Protein AF-A0A7K3D310-F1 (afdb_monomer_lite)

Sequence (243 aa):
AVRRFTAGDPQLPASALAAALTTHPDPVLDAFRTRLHAPDPAADAILCCLADVTTPALARRVATLVHDLLEARPEAAAPAVAYIDRRLEHGPDARPVLFPLVAGLLHSRHVQLRAALAPVLAAPGTDASRALRGELLDVLLSQERDAAVLESVLRAVVLGAAESGEDRTRALVHRTALLLVRTPEGASRCDRCLVELARGGRPDFAALLVGWLTEAPQDWAALIGPSALRVLENLAGGVSVPA

pLDDT: mean 91.92, std 7.12, range [57.44, 98.5]

Structure (mmCIF, N/CA/C/O backbone):
data_AF-A0A7K3D310-F1
#
_entry.id   AF-A0A7K3D310-F1
#
loop_
_atom_site.group_PDB
_atom_site.id
_atom_site.type_symbol
_atom_site.label_atom_id
_atom_site.label_alt_id
_atom_site.label_comp_id
_atom_site.label_asym_id
_atom_site.label_entity_id
_atom_site.label_seq_id
_atom_site.pdbx_PDB_ins_code
_atom_site.Cartn_x
_atom_site.Cartn_y
_atom_site.Cartn_z
_atom_site.occupancy
_atom_site.B_iso_or_equiv
_atom_site.auth_seq_id
_atom_site.auth_comp_id
_atom_site.auth_asym_id
_atom_site.auth_atom_id
_atom_site.pdbx_PDB_model_num
ATOM 1 N N . ALA A 1 1 ? 27.963 1.713 -23.973 1.00 85.19 1 ALA A N 1
ATOM 2 C CA . ALA A 1 1 ? 26.866 2.112 -23.069 1.00 85.19 1 ALA A CA 1
ATOM 3 C C . ALA A 1 1 ? 26.754 1.167 -21.872 1.00 85.19 1 ALA A C 1
ATOM 5 O O . ALA A 1 1 ? 27.155 1.584 -20.801 1.00 85.19 1 ALA A O 1
ATOM 6 N N . VAL A 1 2 ? 26.349 -0.103 -22.047 1.00 91.12 2 VAL A N 1
ATOM 7 C CA . VAL A 1 2 ? 26.150 -1.081 -20.945 1.00 91.12 2 VAL A CA 1
ATOM 8 C C . VAL A 1 2 ? 27.289 -1.095 -19.914 1.00 91.12 2 VAL A C 1
ATOM 10 O O . VAL A 1 2 ? 27.051 -0.790 -18.756 1.00 91.12 2 VAL A O 1
ATOM 13 N N . ARG A 1 3 ? 28.544 -1.316 -20.337 1.00 89.69 3 ARG A N 1
ATOM 14 C CA . ARG A 1 3 ? 29.706 -1.313 -19.422 1.00 89.69 3 ARG A CA 1
ATOM 15 C C . ARG A 1 3 ? 29.881 -0.006 -18.632 1.00 89.69 3 ARG A C 1
ATOM 17 O O . ARG A 1 3 ? 30.236 -0.056 -17.463 1.00 89.69 3 ARG A O 1
ATOM 24 N N . ARG A 1 4 ? 29.617 1.149 -19.258 1.00 89.75 4 ARG A N 1
ATOM 25 C CA . ARG A 1 4 ? 29.694 2.470 -18.602 1.00 89.75 4 ARG A CA 1
ATOM 26 C C . ARG A 1 4 ? 28.577 2.627 -17.570 1.00 89.75 4 ARG A C 1
ATOM 28 O O . ARG A 1 4 ? 28.844 3.044 -16.452 1.00 89.75 4 ARG A O 1
ATOM 35 N N . PHE A 1 5 ? 27.357 2.214 -17.919 1.00 91.19 5 PHE A N 1
ATOM 36 C CA . PHE A 1 5 ? 26.220 2.237 -16.999 1.00 91.19 5 PHE A CA 1
ATOM 37 C C . PHE A 1 5 ? 26.478 1.353 -15.781 1.00 91.19 5 PHE A C 1
ATOM 39 O O . PHE A 1 5 ? 26.311 1.813 -14.659 1.00 91.19 5 PHE A O 1
ATOM 46 N N . THR A 1 6 ? 26.942 0.117 -15.997 1.00 90.88 6 THR A N 1
ATOM 47 C CA . THR A 1 6 ? 27.279 -0.834 -14.930 1.00 90.88 6 THR A CA 1
ATOM 48 C C . THR A 1 6 ? 28.371 -0.309 -13.997 1.00 90.88 6 THR A C 1
ATOM 50 O O . THR A 1 6 ? 28.314 -0.570 -12.801 1.00 90.88 6 THR A O 1
ATOM 53 N N . ALA A 1 7 ? 29.319 0.472 -14.519 1.00 88.56 7 ALA A N 1
ATOM 54 C CA . ALA A 1 7 ? 30.359 1.130 -13.731 1.00 88.56 7 ALA A CA 1
ATOM 55 C C . ALA A 1 7 ? 29.876 2.384 -12.970 1.00 88.56 7 ALA A C 1
ATOM 57 O O . ALA A 1 7 ? 30.679 3.021 -12.297 1.00 88.56 7 ALA A O 1
ATOM 58 N N . GLY A 1 8 ? 28.594 2.752 -13.077 1.00 86.31 8 GLY A N 1
ATOM 59 C CA . GLY A 1 8 ? 28.032 3.912 -12.385 1.00 86.31 8 GLY A CA 1
ATOM 60 C C . GLY A 1 8 ? 28.343 5.255 -13.048 1.00 86.31 8 GLY A C 1
ATOM 61 O O . GLY A 1 8 ? 28.352 6.270 -12.362 1.00 86.31 8 GLY A O 1
ATOM 62 N N . ASP A 1 9 ? 28.601 5.283 -14.361 1.00 87.06 9 ASP A N 1
ATOM 63 C CA . ASP A 1 9 ? 28.875 6.528 -15.090 1.00 87.06 9 ASP A CA 1
ATOM 64 C C . ASP A 1 9 ? 27.698 7.525 -14.965 1.00 87.06 9 ASP A C 1
ATOM 66 O O . ASP A 1 9 ? 26.616 7.250 -15.498 1.00 87.06 9 ASP A O 1
ATOM 70 N N . PRO A 1 10 ? 27.887 8.691 -14.311 1.00 83.56 10 PRO A N 1
ATOM 71 C CA . PRO A 1 10 ? 26.812 9.653 -14.068 1.00 83.56 10 PRO A CA 1
ATOM 72 C C . PRO A 1 10 ? 26.304 10.319 -15.353 1.00 83.56 10 PRO A C 1
ATOM 74 O O . PRO A 1 10 ? 25.211 10.879 -15.363 1.00 83.56 10 PRO A O 1
ATOM 77 N N . GLN A 1 11 ? 27.064 10.253 -16.452 1.00 86.94 11 GLN A N 1
ATOM 78 C CA . GLN A 1 11 ? 26.649 10.797 -17.747 1.00 86.94 11 GLN A CA 1
ATOM 79 C C . GLN A 1 11 ? 25.670 9.882 -18.491 1.00 86.94 11 GLN A C 1
ATOM 81 O O . GLN A 1 11 ? 25.129 10.282 -19.523 1.00 86.94 11 GLN A O 1
ATOM 86 N N . LEU A 1 12 ? 25.453 8.652 -18.012 1.00 88.44 12 LEU A N 1
ATOM 87 C CA . LEU A 1 12 ? 24.570 7.684 -18.650 1.00 88.44 12 LEU A CA 1
ATOM 88 C C . LEU A 1 12 ? 23.346 7.406 -17.762 1.00 88.44 12 LEU A C 1
ATOM 90 O O . LEU A 1 12 ? 23.378 6.481 -16.948 1.00 88.44 12 LEU A O 1
ATOM 94 N N . PRO A 1 13 ? 22.254 8.183 -17.907 1.00 89.38 13 PRO A N 1
ATOM 95 C CA . PRO A 1 13 ? 21.063 8.009 -17.084 1.00 89.38 13 PRO A CA 1
ATOM 96 C C . PRO A 1 13 ? 20.356 6.680 -17.380 1.00 89.38 13 PRO A C 1
ATOM 98 O O . PRO A 1 13 ? 20.422 6.150 -18.493 1.00 89.38 13 PRO A O 1
ATOM 101 N N . ALA A 1 14 ? 19.610 6.172 -16.394 1.00 91.50 14 ALA A N 1
ATOM 102 C CA . ALA A 1 14 ? 18.832 4.936 -16.513 1.00 91.50 14 ALA A CA 1
ATOM 103 C C . ALA A 1 14 ? 17.869 4.953 -17.715 1.00 91.50 14 ALA A C 1
ATOM 105 O O . ALA A 1 14 ? 17.755 3.952 -18.419 1.00 91.50 14 ALA A O 1
ATOM 106 N N . SER A 1 15 ? 17.256 6.103 -18.010 1.00 90.44 15 SER A N 1
ATOM 107 C CA . SER A 1 15 ? 16.332 6.284 -19.140 1.00 90.44 15 SER A CA 1
ATOM 108 C C . SER A 1 15 ? 16.979 6.040 -20.501 1.00 90.44 15 SER A C 1
ATOM 110 O O . SER A 1 15 ? 16.374 5.407 -21.366 1.00 90.44 15 SER A O 1
ATOM 112 N N . ALA A 1 16 ? 18.233 6.463 -20.680 1.00 90.88 16 ALA A N 1
ATOM 113 C CA . ALA A 1 16 ? 18.974 6.225 -21.914 1.00 90.88 16 ALA A CA 1
ATOM 114 C C . ALA A 1 16 ? 19.223 4.727 -22.143 1.00 90.88 16 ALA A C 1
ATOM 116 O O . ALA A 1 16 ? 19.177 4.260 -23.280 1.00 90.88 16 ALA A O 1
ATOM 117 N N . LEU A 1 17 ? 19.456 3.962 -21.070 1.00 92.00 17 LEU A N 1
ATOM 118 C CA . LEU A 1 17 ? 19.613 2.515 -21.177 1.00 92.00 17 LEU A CA 1
ATOM 119 C C . LEU A 1 17 ? 18.260 1.798 -21.324 1.00 92.00 17 LEU A C 1
ATOM 121 O O . LEU A 1 17 ? 18.159 0.854 -22.104 1.00 92.00 17 LEU A O 1
ATOM 125 N N . ALA A 1 18 ? 17.212 2.270 -20.646 1.00 91.88 18 ALA A N 1
ATOM 126 C CA . ALA A 1 18 ? 15.864 1.715 -20.750 1.00 91.88 18 ALA A CA 1
ATOM 127 C C . ALA A 1 18 ? 15.307 1.792 -22.182 1.00 91.88 18 ALA A C 1
ATOM 129 O O . ALA A 1 18 ? 14.663 0.848 -22.634 1.00 91.88 18 ALA A O 1
ATOM 130 N N . ALA A 1 19 ? 15.631 2.847 -22.938 1.00 90.94 19 ALA A N 1
ATOM 131 C CA . ALA A 1 19 ? 15.265 2.960 -24.353 1.00 90.94 19 ALA A CA 1
ATOM 132 C C . ALA A 1 19 ? 15.804 1.799 -25.218 1.00 90.94 19 ALA A C 1
ATOM 134 O O . ALA A 1 19 ? 15.203 1.448 -26.232 1.00 90.94 19 ALA A O 1
ATOM 135 N N . ALA A 1 20 ? 16.908 1.163 -24.808 1.00 93.56 20 ALA A N 1
ATOM 136 C CA . ALA A 1 20 ? 17.484 0.017 -25.503 1.00 93.56 20 ALA A CA 1
ATOM 137 C C . ALA A 1 20 ? 16.835 -1.331 -25.126 1.00 93.56 20 ALA A C 1
ATOM 139 O O . ALA A 1 20 ? 17.145 -2.336 -25.765 1.00 93.56 20 ALA A O 1
ATOM 140 N N . LEU A 1 21 ? 15.916 -1.388 -24.149 1.00 93.38 21 LEU A N 1
ATOM 141 C CA . LEU A 1 21 ? 15.264 -2.639 -23.721 1.00 93.38 21 LEU A CA 1
ATOM 142 C C . LEU A 1 21 ? 14.493 -3.338 -24.846 1.00 93.38 21 LEU A C 1
ATOM 144 O O . LEU A 1 21 ? 14.391 -4.560 -24.852 1.00 93.38 21 LEU A O 1
ATOM 148 N N . THR A 1 22 ? 13.951 -2.584 -25.800 1.00 91.00 22 THR A N 1
ATOM 149 C CA . THR A 1 22 ? 13.189 -3.141 -26.928 1.00 91.00 22 THR A CA 1
ATOM 150 C C . THR A 1 22 ? 14.071 -3.839 -27.959 1.00 91.00 22 THR A C 1
ATOM 152 O O . THR A 1 22 ? 13.579 -4.680 -28.704 1.00 91.00 22 THR A O 1
ATOM 155 N N . THR A 1 23 ? 15.366 -3.514 -27.999 1.00 93.12 23 THR A N 1
ATOM 156 C CA . THR A 1 23 ? 16.322 -4.052 -28.980 1.00 93.12 23 THR A CA 1
ATOM 157 C C . THR A 1 23 ? 17.324 -5.016 -28.352 1.00 93.12 23 THR A C 1
ATOM 159 O O . THR A 1 23 ? 17.698 -6.001 -28.977 1.00 93.12 23 THR A O 1
ATOM 162 N N . HIS A 1 24 ? 17.737 -4.765 -27.107 1.00 93.88 24 HIS A N 1
ATOM 163 C CA . HIS A 1 24 ? 18.752 -5.537 -26.391 1.00 93.88 24 HIS A CA 1
ATOM 164 C C . HIS A 1 24 ? 18.295 -5.824 -24.951 1.00 93.88 24 HIS A C 1
ATOM 166 O O . HIS A 1 24 ? 18.907 -5.333 -23.999 1.00 93.88 24 HIS A O 1
ATOM 172 N N . PRO A 1 25 ? 17.212 -6.598 -24.755 1.00 93.69 25 PRO A N 1
ATOM 173 C CA . PRO A 1 25 ? 16.600 -6.755 -23.441 1.00 93.69 25 PRO A CA 1
ATOM 174 C C . PRO A 1 25 ? 17.522 -7.434 -22.422 1.00 93.69 25 PRO A C 1
ATOM 176 O O . PRO A 1 25 ? 17.620 -6.956 -21.294 1.00 93.69 25 PRO A O 1
ATOM 179 N N . ASP A 1 26 ? 18.226 -8.507 -22.798 1.00 94.81 26 ASP A N 1
ATOM 180 C CA . ASP A 1 26 ? 19.040 -9.278 -21.844 1.00 94.81 26 ASP A CA 1
ATOM 181 C C . ASP A 1 26 ? 20.249 -8.474 -21.335 1.00 94.81 26 ASP A C 1
ATOM 183 O O . ASP A 1 26 ? 20.351 -8.277 -20.122 1.00 94.81 26 ASP A O 1
ATOM 187 N N . PRO A 1 27 ? 21.103 -7.888 -22.205 1.00 94.88 27 PRO A N 1
ATOM 188 C CA . PRO A 1 27 ? 22.263 -7.127 -21.741 1.00 94.88 27 PRO A CA 1
ATOM 189 C C . PRO A 1 27 ? 21.888 -5.898 -20.910 1.00 94.88 27 PRO A C 1
ATOM 191 O O . PRO A 1 27 ? 22.633 -5.493 -20.019 1.00 94.88 27 PRO A O 1
ATOM 194 N N . VAL A 1 28 ? 20.744 -5.278 -21.210 1.00 96.38 28 VAL A N 1
ATOM 195 C CA . VAL A 1 28 ? 20.261 -4.105 -20.478 1.00 96.38 28 VAL A CA 1
ATOM 196 C C . VAL A 1 28 ? 19.724 -4.497 -19.102 1.00 96.38 28 VAL A C 1
ATOM 198 O O . VAL A 1 28 ? 20.071 -3.852 -18.111 1.00 96.38 28 VAL A O 1
ATOM 201 N N . LEU A 1 29 ? 18.923 -5.562 -19.007 1.00 95.75 29 LEU A N 1
ATOM 202 C CA . LEU A 1 29 ? 18.410 -6.043 -17.722 1.00 95.75 29 LEU A CA 1
ATOM 203 C C . LEU A 1 29 ? 19.533 -6.548 -16.811 1.00 95.75 29 LEU A C 1
ATOM 205 O O . LEU A 1 29 ? 19.498 -6.282 -15.611 1.00 95.75 29 LEU A O 1
ATOM 209 N N . ASP A 1 30 ? 20.563 -7.190 -17.362 1.00 95.31 30 ASP A N 1
ATOM 210 C CA . ASP A 1 30 ? 21.742 -7.600 -16.590 1.00 95.31 30 ASP A CA 1
ATOM 211 C C . ASP A 1 30 ? 22.517 -6.395 -16.039 1.00 95.31 30 ASP A C 1
ATOM 213 O O . ASP A 1 30 ? 22.991 -6.410 -14.897 1.00 95.31 30 ASP A O 1
ATOM 217 N N . ALA A 1 31 ? 22.593 -5.309 -16.812 1.00 94.94 31 ALA A N 1
ATOM 218 C CA . ALA A 1 31 ? 23.213 -4.065 -16.377 1.00 94.94 31 ALA A CA 1
ATOM 219 C C . ALA A 1 31 ? 22.430 -3.403 -15.234 1.00 94.94 31 ALA A C 1
ATOM 221 O O . ALA A 1 31 ? 23.033 -2.984 -14.243 1.00 94.94 31 ALA A O 1
ATOM 222 N N . PHE A 1 32 ? 21.097 -3.357 -15.341 1.00 95.25 32 PHE A N 1
ATOM 223 C CA . PHE A 1 32 ? 20.225 -2.885 -14.265 1.00 95.25 32 PHE A CA 1
ATOM 224 C C . PHE A 1 32 ? 20.347 -3.754 -13.015 1.00 95.25 32 PHE A C 1
ATOM 226 O O . PHE A 1 32 ? 20.536 -3.211 -11.929 1.00 95.25 32 PHE A O 1
ATOM 233 N N . ARG A 1 33 ? 20.332 -5.087 -13.158 1.00 94.56 33 ARG A N 1
ATOM 234 C CA . ARG A 1 33 ? 20.518 -6.014 -12.032 1.00 94.56 33 ARG A CA 1
ATOM 235 C C . ARG A 1 33 ? 21.832 -5.736 -11.312 1.00 94.56 33 ARG A C 1
ATOM 237 O O . ARG A 1 33 ? 21.830 -5.569 -10.097 1.00 94.56 33 ARG A O 1
ATOM 244 N N . THR A 1 34 ? 22.931 -5.627 -12.058 1.00 93.44 34 THR A N 1
ATOM 245 C CA . THR A 1 34 ? 24.258 -5.347 -11.487 1.00 93.44 34 THR A CA 1
ATOM 246 C C . THR A 1 34 ? 24.270 -4.018 -10.731 1.00 93.44 34 THR A C 1
ATOM 248 O O . THR A 1 34 ? 24.799 -3.938 -9.626 1.00 93.44 34 THR A O 1
ATOM 251 N N . ARG A 1 35 ? 23.637 -2.976 -11.286 1.00 91.62 35 ARG A N 1
ATOM 252 C CA . ARG A 1 35 ? 23.582 -1.650 -10.657 1.00 91.62 35 ARG A CA 1
ATOM 253 C C . ARG A 1 35 ? 22.727 -1.607 -9.399 1.00 91.62 35 ARG A C 1
ATOM 255 O O . ARG A 1 35 ? 23.120 -0.928 -8.462 1.00 91.62 35 ARG A O 1
ATOM 262 N N . LEU A 1 36 ? 21.612 -2.333 -9.368 1.00 92.38 36 LEU A N 1
ATOM 263 C CA . LEU A 1 36 ? 20.723 -2.406 -8.203 1.00 92.38 36 LEU A CA 1
ATOM 264 C C . LEU A 1 36 ? 21.333 -3.206 -7.039 1.00 92.38 36 LEU A C 1
ATOM 266 O O . LEU A 1 36 ? 21.037 -2.940 -5.876 1.00 92.38 36 LEU A O 1
ATOM 270 N N . HIS A 1 37 ? 22.220 -4.160 -7.335 1.00 89.69 37 HIS A N 1
ATOM 271 C CA . HIS A 1 37 ? 22.955 -4.905 -6.309 1.00 89.69 37 HIS A CA 1
ATOM 272 C C . HIS A 1 37 ? 24.181 -4.151 -5.778 1.00 89.69 37 HIS A C 1
ATOM 274 O O . HIS A 1 37 ? 24.695 -4.498 -4.717 1.00 89.69 37 HIS A O 1
ATOM 280 N N . ALA A 1 38 ? 24.640 -3.108 -6.474 1.00 86.25 38 ALA A N 1
ATOM 281 C CA . ALA A 1 38 ? 25.681 -2.236 -5.951 1.00 86.25 38 ALA A CA 1
ATOM 282 C C . ALA A 1 38 ? 25.142 -1.395 -4.769 1.00 86.25 38 ALA A C 1
ATOM 284 O O . ALA A 1 38 ? 23.963 -1.033 -4.752 1.00 86.25 38 ALA A O 1
ATOM 285 N N . PRO A 1 39 ? 25.982 -1.030 -3.784 1.00 74.25 39 PRO A N 1
ATOM 286 C CA . PRO A 1 39 ? 25.605 -0.166 -2.658 1.00 74.25 39 PRO A CA 1
ATOM 287 C C . PRO A 1 39 ? 25.468 1.321 -3.061 1.00 74.25 39 PRO A C 1
ATOM 289 O O . PRO A 1 39 ? 25.857 2.214 -2.316 1.00 74.25 39 PRO A O 1
ATOM 292 N N . ASP A 1 40 ? 24.963 1.597 -4.263 1.00 70.12 40 ASP A N 1
ATOM 293 C CA . ASP A 1 40 ? 24.887 2.930 -4.865 1.00 70.12 40 ASP A CA 1
ATOM 294 C C . ASP A 1 40 ? 23.515 3.593 -4.589 1.00 70.12 40 ASP A C 1
ATOM 296 O O . ASP A 1 40 ? 22.490 2.911 -4.696 1.00 70.12 40 ASP A O 1
ATOM 300 N N . PRO A 1 41 ? 23.458 4.909 -4.288 1.00 67.56 41 PRO A N 1
ATOM 301 C CA . PRO A 1 41 ? 22.210 5.673 -4.139 1.00 67.56 41 PRO A CA 1
ATOM 302 C C . PRO A 1 41 ? 21.295 5.722 -5.382 1.00 67.56 41 PRO A C 1
ATOM 304 O O . PRO A 1 41 ? 20.180 6.228 -5.296 1.00 67.56 41 PRO A O 1
ATOM 307 N N . ALA A 1 42 ? 21.712 5.223 -6.547 1.00 82.94 42 ALA A N 1
ATOM 308 C CA . ALA A 1 42 ? 20.937 5.311 -7.788 1.00 82.94 42 ALA A CA 1
ATOM 309 C C . ALA A 1 42 ? 19.734 4.346 -7.901 1.00 82.94 42 ALA A C 1
ATOM 311 O O . ALA A 1 42 ? 19.039 4.377 -8.922 1.00 82.94 42 ALA A O 1
ATOM 312 N N . ALA A 1 43 ? 19.482 3.482 -6.909 1.00 87.44 43 ALA A N 1
ATOM 313 C CA . ALA A 1 43 ? 18.409 2.482 -6.969 1.00 87.44 43 ALA A CA 1
ATOM 314 C C . ALA A 1 43 ? 17.030 3.112 -7.233 1.00 87.44 43 ALA A C 1
ATOM 316 O O . ALA A 1 43 ? 16.307 2.653 -8.119 1.00 87.44 43 ALA A O 1
ATOM 317 N N . ASP A 1 44 ? 16.716 4.211 -6.548 1.00 88.69 44 ASP A N 1
ATOM 318 C CA . ASP A 1 44 ? 15.467 4.962 -6.689 1.00 88.69 44 ASP A CA 1
ATOM 319 C C . ASP A 1 44 ? 15.262 5.440 -8.132 1.00 88.69 44 ASP A C 1
ATOM 321 O O . ASP A 1 44 ? 14.224 5.191 -8.741 1.00 88.69 44 ASP A O 1
ATOM 325 N N . ALA A 1 45 ? 16.280 6.074 -8.723 1.00 90.00 45 ALA A N 1
ATOM 326 C CA . ALA A 1 45 ? 16.215 6.583 -10.091 1.00 90.00 45 ALA A CA 1
ATOM 327 C C . ALA A 1 45 ? 16.065 5.453 -11.125 1.00 90.00 45 ALA A C 1
ATOM 329 O O . ALA A 1 45 ? 15.337 5.597 -12.110 1.00 90.00 45 ALA A O 1
ATOM 330 N N . ILE A 1 46 ? 16.733 4.319 -10.896 1.00 94.19 46 ILE A N 1
ATOM 331 C CA . ILE A 1 46 ? 16.627 3.136 -11.754 1.00 94.19 46 ILE A CA 1
ATOM 332 C C . ILE A 1 46 ? 15.216 2.551 -11.689 1.00 94.19 46 ILE A C 1
ATOM 334 O O . ILE A 1 46 ? 14.607 2.334 -12.735 1.00 94.19 46 ILE A O 1
ATOM 338 N N . LEU A 1 47 ? 14.687 2.307 -10.489 1.00 94.94 47 LEU A N 1
ATOM 339 C CA . LEU A 1 47 ? 13.365 1.709 -10.323 1.00 94.94 47 LEU A CA 1
ATOM 340 C C . LEU A 1 47 ? 12.255 2.652 -10.806 1.00 94.94 47 LEU A C 1
ATOM 342 O O . LEU A 1 47 ? 11.359 2.203 -11.516 1.00 94.94 47 LEU A O 1
ATOM 346 N N . CYS A 1 48 ? 12.364 3.961 -10.561 1.00 91.50 48 CYS A N 1
ATOM 347 C CA . CYS A 1 48 ? 11.465 4.956 -11.151 1.00 91.50 48 CYS A CA 1
ATOM 348 C C . CYS A 1 48 ? 11.463 4.900 -12.684 1.00 91.50 48 CYS A C 1
ATOM 350 O O . CYS A 1 48 ? 10.400 4.933 -13.295 1.00 91.50 48 CYS A O 1
ATOM 352 N N . CYS A 1 49 ? 12.632 4.771 -13.316 1.00 94.00 49 CYS A N 1
ATOM 353 C CA . CYS A 1 49 ? 12.726 4.636 -14.768 1.00 94.00 49 CYS A CA 1
ATOM 354 C C . CYS A 1 49 ? 12.125 3.317 -15.277 1.00 94.00 49 CYS A C 1
ATOM 356 O O . CYS A 1 49 ? 11.460 3.291 -16.311 1.00 94.00 49 CYS A O 1
ATOM 358 N N . LEU A 1 50 ? 12.373 2.209 -14.577 1.00 96.00 50 LEU A N 1
ATOM 359 C CA . LEU A 1 50 ? 11.852 0.896 -14.952 1.00 96.00 50 LEU A CA 1
ATOM 360 C C . LEU A 1 50 ? 10.331 0.801 -14.779 1.00 96.00 50 LEU A C 1
ATOM 362 O O . LEU A 1 50 ? 9.698 -0.014 -15.455 1.00 96.00 50 LEU A O 1
ATOM 366 N N . ALA A 1 51 ? 9.734 1.648 -13.935 1.00 95.88 51 ALA A N 1
ATOM 367 C CA . ALA A 1 51 ? 8.286 1.740 -13.807 1.00 95.88 51 ALA A CA 1
ATOM 368 C C . ALA A 1 51 ? 7.622 2.078 -15.152 1.00 95.88 51 ALA A C 1
ATOM 370 O O . ALA A 1 51 ? 6.624 1.461 -15.509 1.00 95.88 51 ALA A O 1
ATOM 371 N N . ASP A 1 52 ? 8.234 2.932 -15.971 1.00 93.81 52 ASP A N 1
ATOM 372 C CA . ASP A 1 52 ? 7.651 3.369 -17.245 1.00 93.81 52 ASP A CA 1
ATOM 373 C C . ASP A 1 52 ? 7.743 2.308 -18.369 1.00 93.81 52 ASP A C 1
ATOM 375 O O . ASP A 1 52 ? 7.242 2.509 -19.476 1.00 93.81 52 ASP A O 1
ATOM 379 N N . VAL A 1 53 ? 8.357 1.142 -18.116 1.00 94.12 53 VAL A N 1
ATOM 380 C CA . VAL A 1 53 ? 8.480 0.048 -19.098 1.00 94.12 53 VAL A CA 1
ATOM 381 C C . VAL A 1 53 ? 7.177 -0.751 -19.170 1.00 94.12 53 VAL A C 1
ATOM 383 O O . VAL A 1 53 ? 7.005 -1.769 -18.498 1.00 94.12 53 VAL A O 1
ATOM 386 N N . THR A 1 54 ? 6.221 -0.304 -19.980 1.00 91.81 54 THR A N 1
ATOM 387 C CA . THR A 1 54 ? 4.860 -0.875 -20.016 1.00 91.81 54 THR A CA 1
ATOM 388 C C . THR A 1 54 ? 4.684 -2.062 -20.966 1.00 91.81 54 THR A C 1
ATOM 390 O O . THR A 1 54 ? 3.727 -2.818 -20.805 1.00 91.81 54 THR A O 1
ATOM 393 N N . THR A 1 55 ? 5.620 -2.309 -21.892 1.00 93.50 55 THR A N 1
ATOM 394 C CA . THR A 1 55 ? 5.569 -3.468 -22.802 1.00 93.50 55 THR A CA 1
ATOM 395 C C . THR A 1 55 ? 5.419 -4.776 -22.007 1.00 93.50 55 THR A C 1
ATOM 397 O O . THR A 1 55 ? 6.340 -5.116 -21.260 1.00 93.50 55 THR A O 1
ATOM 400 N N . PRO A 1 56 ? 4.337 -5.567 -22.174 1.00 92.00 56 PRO A N 1
ATOM 401 C CA . PRO A 1 56 ? 3.979 -6.629 -21.225 1.00 92.00 56 PRO A CA 1
ATOM 402 C C . PRO A 1 56 ? 5.076 -7.667 -20.955 1.00 92.00 56 PRO A C 1
ATOM 404 O O . PRO A 1 56 ? 5.289 -8.069 -19.812 1.00 92.00 56 PRO A O 1
ATOM 407 N N . ALA A 1 57 ? 5.799 -8.101 -21.992 1.00 93.00 57 ALA A N 1
ATOM 408 C CA . ALA A 1 57 ? 6.894 -9.060 -21.841 1.00 93.00 57 ALA A CA 1
ATOM 409 C C . ALA A 1 57 ? 8.081 -8.478 -21.055 1.00 93.00 57 ALA A C 1
ATOM 411 O O . ALA A 1 57 ? 8.646 -9.165 -20.209 1.00 93.00 57 ALA A O 1
ATOM 412 N N . LEU A 1 58 ? 8.430 -7.211 -21.294 1.00 95.56 58 LEU A N 1
ATOM 413 C CA . LEU A 1 58 ? 9.509 -6.527 -20.580 1.00 95.56 58 LEU A CA 1
ATOM 414 C C . LEU A 1 58 ? 9.092 -6.183 -19.149 1.00 95.56 58 LEU A C 1
ATOM 416 O O . LEU A 1 58 ? 9.861 -6.423 -18.227 1.00 95.56 58 LEU A O 1
ATOM 420 N N . ALA A 1 59 ? 7.857 -5.722 -18.951 1.00 95.94 59 ALA A N 1
ATOM 421 C CA . ALA A 1 59 ? 7.295 -5.426 -17.639 1.00 95.94 59 ALA A CA 1
ATOM 422 C C . ALA A 1 59 ? 7.337 -6.647 -16.706 1.00 95.94 59 ALA A C 1
ATOM 424 O O . ALA A 1 59 ? 7.729 -6.519 -15.550 1.00 95.94 59 ALA A O 1
ATOM 425 N N . ARG A 1 60 ? 7.012 -7.848 -17.212 1.00 96.19 60 ARG A N 1
ATOM 426 C CA . ARG A 1 60 ? 7.156 -9.098 -16.441 1.00 96.19 60 ARG A CA 1
ATOM 427 C C . ARG A 1 60 ? 8.601 -9.363 -16.029 1.00 96.19 60 ARG A C 1
ATOM 429 O O . ARG A 1 60 ? 8.850 -9.706 -14.882 1.00 96.19 60 ARG A O 1
ATOM 436 N N . ARG A 1 61 ? 9.555 -9.166 -16.941 1.00 96.75 61 ARG A N 1
ATOM 437 C CA . ARG A 1 61 ? 10.985 -9.362 -16.653 1.00 96.75 61 ARG A CA 1
ATOM 438 C C . ARG A 1 61 ? 11.517 -8.348 -15.640 1.00 96.75 61 ARG A C 1
ATOM 440 O O . ARG A 1 61 ? 12.316 -8.711 -14.784 1.00 96.75 61 ARG A O 1
ATOM 447 N N . VAL A 1 62 ? 11.057 -7.100 -15.718 1.00 96.94 62 VAL A N 1
ATOM 448 C CA . VAL A 1 62 ? 11.351 -6.058 -14.725 1.00 96.94 62 VAL A CA 1
ATOM 449 C C . VAL A 1 62 ? 10.752 -6.428 -13.369 1.00 96.94 62 VAL A C 1
ATOM 451 O O . VAL A 1 62 ? 11.448 -6.339 -12.366 1.00 96.94 62 VAL A O 1
ATOM 454 N N . ALA A 1 63 ? 9.505 -6.905 -13.327 1.00 96.69 63 ALA A N 1
ATOM 455 C CA . ALA A 1 63 ? 8.875 -7.363 -12.091 1.00 96.69 63 ALA A CA 1
ATOM 456 C C . ALA A 1 63 ? 9.655 -8.513 -11.433 1.00 96.69 63 ALA A C 1
ATOM 458 O O . ALA A 1 63 ? 9.889 -8.464 -10.230 1.00 96.69 63 ALA A O 1
ATOM 459 N N . THR A 1 64 ? 10.134 -9.494 -12.208 1.00 96.25 64 THR A N 1
ATOM 460 C CA . THR A 1 64 ? 11.034 -10.543 -11.694 1.00 96.25 64 THR A CA 1
ATOM 461 C C . THR A 1 64 ? 12.320 -9.951 -11.119 1.00 96.25 64 THR A C 1
ATOM 463 O O . THR A 1 64 ? 12.711 -10.301 -10.016 1.00 96.25 64 THR A O 1
ATOM 466 N N . LEU A 1 65 ? 12.942 -8.992 -11.809 1.00 95.94 65 LEU A N 1
ATOM 467 C CA . LEU A 1 65 ? 14.148 -8.324 -11.315 1.00 95.94 65 LEU A CA 1
ATOM 468 C C . LEU A 1 65 ? 13.909 -7.551 -10.005 1.00 95.94 65 LEU A C 1
ATOM 470 O O . LEU A 1 65 ? 14.780 -7.559 -9.139 1.00 95.94 65 LEU A O 1
ATOM 474 N N . VAL A 1 66 ? 12.748 -6.910 -9.837 1.00 96.12 66 VAL A N 1
ATOM 475 C CA . VAL A 1 66 ? 12.369 -6.230 -8.584 1.00 96.12 66 VAL A CA 1
ATOM 476 C C . VAL A 1 66 ? 12.119 -7.237 -7.460 1.00 96.12 66 VAL A C 1
ATOM 478 O O . VAL A 1 66 ? 12.547 -7.004 -6.333 1.00 96.12 66 VAL A O 1
ATOM 481 N N . HIS A 1 67 ? 11.468 -8.361 -7.762 1.00 94.56 67 HIS A N 1
ATOM 482 C CA . HIS A 1 67 ? 11.286 -9.451 -6.806 1.00 94.56 67 HIS A CA 1
ATOM 483 C C . HIS A 1 67 ? 12.638 -9.998 -6.324 1.00 94.56 67 HIS A C 1
ATOM 485 O O . HIS A 1 67 ? 12.895 -10.027 -5.124 1.00 94.56 67 HIS A O 1
ATOM 491 N N . ASP A 1 68 ? 13.528 -10.355 -7.253 1.00 93.62 68 ASP A N 1
ATOM 492 C CA . ASP A 1 68 ? 14.860 -10.887 -6.942 1.00 93.62 68 ASP A CA 1
ATOM 493 C C . ASP A 1 68 ? 15.700 -9.887 -6.134 1.00 93.62 68 ASP A C 1
ATOM 495 O O . ASP A 1 68 ? 16.416 -10.275 -5.211 1.00 93.62 68 ASP A O 1
ATOM 499 N N . LEU A 1 69 ? 15.585 -8.589 -6.448 1.00 93.00 69 LEU A N 1
ATOM 500 C CA . LEU A 1 69 ? 16.228 -7.526 -5.679 1.00 93.00 69 LEU A CA 1
ATOM 501 C C . LEU A 1 69 ? 15.741 -7.510 -4.228 1.00 93.00 69 LEU A C 1
ATOM 503 O O . LEU A 1 69 ? 16.566 -7.405 -3.329 1.00 93.00 69 LEU A O 1
ATOM 507 N N . LEU A 1 70 ? 14.431 -7.595 -3.991 1.00 92.38 70 LEU A N 1
ATOM 508 C CA . LEU A 1 70 ? 13.864 -7.524 -2.642 1.00 92.38 70 LEU A CA 1
ATOM 509 C C . LEU A 1 70 ? 14.137 -8.777 -1.809 1.00 92.38 70 LEU A C 1
ATOM 511 O O . LEU A 1 70 ? 14.331 -8.662 -0.600 1.00 92.38 70 LEU A O 1
ATOM 515 N N . GLU A 1 71 ? 14.207 -9.945 -2.445 1.00 90.88 71 GLU A N 1
ATOM 516 C CA . GLU A 1 71 ? 14.649 -11.179 -1.790 1.00 90.88 71 GLU A CA 1
ATOM 517 C C . GLU A 1 71 ? 16.129 -11.103 -1.381 1.00 90.88 71 GLU A C 1
ATOM 519 O O . GLU A 1 71 ? 16.501 -11.546 -0.294 1.00 90.88 71 GLU A O 1
ATOM 524 N N . ALA A 1 72 ? 16.984 -10.503 -2.216 1.00 90.69 72 ALA A N 1
ATOM 525 C CA . ALA A 1 72 ? 18.406 -10.342 -1.913 1.00 90.69 72 ALA A CA 1
ATOM 526 C C . ALA A 1 72 ? 18.702 -9.177 -0.949 1.00 90.69 72 ALA A C 1
ATOM 528 O O . ALA A 1 72 ? 19.650 -9.248 -0.166 1.00 90.69 72 ALA A O 1
ATOM 529 N N . ARG A 1 73 ? 17.925 -8.091 -1.036 1.00 90.31 73 ARG A N 1
ATOM 530 C CA . ARG A 1 73 ? 18.148 -6.801 -0.365 1.00 90.31 73 ARG A CA 1
ATOM 531 C C . ARG A 1 73 ? 16.825 -6.206 0.131 1.00 90.31 73 ARG A C 1
ATOM 533 O O . ARG A 1 73 ? 16.304 -5.264 -0.476 1.00 90.31 73 ARG A O 1
ATOM 540 N N . PRO A 1 74 ? 16.265 -6.709 1.243 1.00 87.81 74 PRO A N 1
ATOM 541 C CA . PRO A 1 74 ? 15.009 -6.194 1.787 1.00 87.81 74 PRO A CA 1
ATOM 542 C C . PRO A 1 74 ? 15.092 -4.714 2.198 1.00 87.81 74 PRO A C 1
ATOM 544 O O . PRO A 1 74 ? 14.068 -4.038 2.264 1.00 87.81 74 PRO A O 1
ATOM 547 N N . GLU A 1 75 ? 16.290 -4.170 2.431 1.00 88.25 75 GLU A N 1
ATOM 548 C CA . GLU A 1 75 ? 16.503 -2.741 2.677 1.00 88.25 75 GLU A CA 1
ATOM 549 C C . GLU A 1 75 ? 16.172 -1.849 1.465 1.00 88.25 75 GLU A C 1
ATOM 551 O O . GLU A 1 75 ? 15.925 -0.657 1.635 1.00 88.25 75 GLU A O 1
ATOM 556 N N . ALA A 1 76 ? 16.084 -2.413 0.253 1.00 89.50 76 ALA A N 1
ATOM 557 C CA . ALA A 1 76 ? 15.627 -1.717 -0.953 1.00 89.50 76 ALA A CA 1
ATOM 558 C C . ALA A 1 76 ? 14.088 -1.595 -1.042 1.00 89.50 76 ALA A C 1
ATOM 560 O O . ALA A 1 76 ? 13.549 -1.260 -2.099 1.00 89.50 76 ALA A O 1
ATOM 561 N N . ALA A 1 77 ? 13.363 -1.851 0.055 1.00 90.88 77 ALA A N 1
ATOM 562 C CA . ALA A 1 77 ? 11.906 -1.760 0.108 1.00 90.88 77 ALA A CA 1
ATOM 563 C C . ALA A 1 77 ? 11.382 -0.384 -0.325 1.00 90.88 77 ALA A C 1
ATOM 565 O O . ALA A 1 77 ? 10.467 -0.323 -1.138 1.00 90.88 77 ALA A O 1
ATOM 566 N N . ALA A 1 78 ? 11.971 0.712 0.162 1.00 91.44 78 ALA A N 1
ATOM 567 C CA . ALA A 1 78 ? 11.500 2.065 -0.148 1.00 91.44 78 ALA A CA 1
ATOM 568 C C . ALA A 1 78 ? 11.455 2.367 -1.665 1.00 91.44 78 ALA A C 1
ATOM 570 O O . ALA A 1 78 ? 10.372 2.681 -2.170 1.00 91.44 78 ALA A O 1
ATOM 571 N N . PRO A 1 79 ? 12.548 2.209 -2.438 1.00 92.12 79 PRO A N 1
ATOM 572 C CA . PRO A 1 79 ? 12.486 2.442 -3.880 1.00 92.12 79 PRO A CA 1
ATOM 573 C C . PRO A 1 79 ? 11.630 1.429 -4.640 1.00 92.12 79 PRO A C 1
ATOM 575 O O . PRO A 1 79 ? 11.008 1.782 -5.643 1.00 92.12 79 PRO A O 1
ATOM 578 N N . ALA A 1 80 ? 11.549 0.178 -4.181 1.00 93.56 80 ALA A N 1
ATOM 579 C CA . ALA A 1 80 ? 10.687 -0.814 -4.819 1.00 93.56 80 ALA A CA 1
ATOM 580 C C . ALA A 1 80 ? 9.195 -0.513 -4.612 1.00 93.56 80 ALA A C 1
ATOM 582 O O . ALA A 1 80 ? 8.395 -0.682 -5.532 1.00 93.56 80 ALA A O 1
ATOM 583 N N . VAL A 1 81 ? 8.824 -0.020 -3.431 1.00 95.38 81 VAL A N 1
ATOM 584 C CA . VAL A 1 81 ? 7.468 0.442 -3.121 1.00 95.38 81 VAL A CA 1
ATOM 585 C C . VAL A 1 81 ? 7.102 1.645 -3.992 1.00 95.38 81 VAL A C 1
ATOM 587 O O . VAL A 1 81 ? 6.011 1.656 -4.553 1.00 95.38 81 VAL A O 1
ATOM 590 N N . ALA A 1 82 ? 8.022 2.594 -4.205 1.00 95.12 82 ALA A N 1
ATOM 591 C CA . ALA A 1 82 ? 7.811 3.705 -5.139 1.00 95.12 82 ALA A CA 1
ATOM 592 C C . ALA A 1 82 ? 7.624 3.230 -6.596 1.00 95.12 82 ALA A C 1
ATOM 594 O O . ALA A 1 82 ? 6.772 3.752 -7.318 1.00 95.12 82 ALA A O 1
ATOM 595 N N . TYR A 1 83 ? 8.363 2.199 -7.028 1.00 96.38 83 TYR A N 1
ATOM 596 C CA . TYR A 1 83 ? 8.125 1.541 -8.319 1.00 96.38 83 TYR A CA 1
ATOM 597 C C . TYR A 1 83 ? 6.723 0.929 -8.398 1.00 96.38 83 TYR A C 1
ATOM 599 O O . TYR A 1 83 ? 6.025 1.152 -9.384 1.00 96.38 83 TYR A O 1
ATOM 607 N N . ILE A 1 84 ? 6.286 0.192 -7.373 1.00 97.25 84 ILE A N 1
ATOM 608 C CA . ILE A 1 84 ? 4.949 -0.423 -7.340 1.00 97.25 84 ILE A CA 1
ATOM 609 C C . ILE A 1 84 ? 3.862 0.652 -7.382 1.00 97.25 84 ILE A C 1
ATOM 611 O O . ILE A 1 84 ? 2.934 0.534 -8.179 1.00 97.25 84 ILE A O 1
ATOM 615 N N . ASP A 1 85 ? 4.005 1.709 -6.583 1.00 96.62 85 ASP A N 1
ATOM 616 C CA . ASP A 1 85 ? 3.074 2.837 -6.533 1.00 96.62 85 ASP A CA 1
ATOM 617 C C . ASP A 1 85 ? 2.912 3.492 -7.910 1.00 96.62 85 ASP A C 1
ATOM 619 O O . ASP A 1 85 ? 1.804 3.587 -8.432 1.00 96.62 85 ASP A O 1
ATOM 623 N N . ARG A 1 86 ? 4.026 3.816 -8.576 1.00 95.75 86 ARG A N 1
ATOM 624 C CA . ARG A 1 86 ? 4.009 4.370 -9.936 1.00 95.75 86 ARG A CA 1
ATOM 625 C C . ARG A 1 86 ? 3.408 3.406 -10.955 1.00 95.75 86 ARG A C 1
ATOM 627 O O . ARG A 1 86 ? 2.668 3.822 -11.841 1.00 95.75 86 ARG A O 1
ATOM 634 N N . ARG A 1 87 ? 3.702 2.108 -10.840 1.00 95.94 87 ARG A N 1
ATOM 635 C CA . ARG A 1 87 ? 3.166 1.093 -11.752 1.00 95.94 87 ARG A CA 1
ATOM 636 C C . ARG A 1 87 ? 1.660 0.917 -11.621 1.00 95.94 87 ARG A C 1
ATOM 638 O O . ARG A 1 87 ? 1.020 0.617 -12.628 1.00 95.94 87 ARG A O 1
ATOM 645 N N . LEU A 1 88 ? 1.112 1.060 -10.416 1.00 96.38 88 LEU A N 1
ATOM 646 C CA . LEU A 1 88 ? -0.329 0.992 -10.174 1.00 96.38 88 LEU A CA 1
ATOM 647 C C . LEU A 1 88 ? -1.072 2.079 -10.967 1.00 96.38 88 LEU A C 1
ATOM 649 O O . LEU A 1 88 ? -2.167 1.827 -11.463 1.00 96.38 88 LEU A O 1
ATOM 653 N N . GLU A 1 89 ? -0.452 3.246 -11.162 1.00 95.44 89 GLU A N 1
ATOM 654 C CA . GLU A 1 89 ? -1.026 4.370 -11.916 1.00 95.44 89 GLU A CA 1
ATOM 655 C C . GLU A 1 89 ? -1.069 4.162 -13.439 1.00 95.44 89 GLU A C 1
ATOM 657 O O . GLU A 1 89 ? -1.740 4.914 -14.142 1.00 95.44 89 GLU A O 1
ATOM 662 N N . HIS A 1 90 ? -0.447 3.107 -13.977 1.00 92.94 90 HIS A N 1
ATOM 663 C CA . HIS A 1 90 ? -0.667 2.707 -15.376 1.00 92.94 90 HIS A CA 1
ATOM 664 C C . HIS A 1 90 ? -2.027 2.030 -15.607 1.00 92.94 90 HIS A C 1
ATOM 666 O O . HIS A 1 90 ? -2.356 1.676 -16.740 1.00 92.94 90 HIS A O 1
ATOM 672 N N . GLY A 1 91 ? -2.824 1.854 -14.552 1.00 92.00 91 GLY A N 1
ATOM 673 C CA . GLY A 1 91 ? -4.194 1.385 -14.647 1.00 92.00 91 GLY A CA 1
ATOM 674 C C . GLY A 1 91 ? -4.330 -0.132 -14.795 1.00 92.00 91 GLY A C 1
ATOM 675 O O . GLY A 1 91 ? -3.426 -0.889 -14.422 1.00 92.00 91 GLY A O 1
ATOM 676 N N . PRO A 1 92 ? -5.470 -0.613 -15.321 1.00 92.44 92 PRO A N 1
ATOM 677 C CA . PRO A 1 92 ? -5.823 -2.033 -15.289 1.00 92.44 92 PRO A CA 1
ATOM 678 C C . PRO A 1 92 ? -4.839 -2.928 -16.058 1.00 92.44 92 PRO A C 1
ATOM 680 O O . PRO A 1 92 ? -4.636 -4.082 -15.673 1.00 92.44 92 PRO A O 1
ATOM 683 N N . ASP A 1 93 ? -4.154 -2.397 -17.073 1.00 91.38 93 ASP A N 1
ATOM 684 C CA . ASP A 1 93 ? -3.162 -3.135 -17.866 1.00 91.38 93 ASP A CA 1
ATOM 685 C C . ASP A 1 93 ? -1.914 -3.528 -17.059 1.00 91.38 93 ASP A C 1
ATOM 687 O O . ASP A 1 93 ? -1.190 -4.457 -17.428 1.00 91.38 93 ASP A O 1
ATOM 691 N N . ALA A 1 94 ? -1.661 -2.870 -15.922 1.00 93.69 94 ALA A N 1
ATOM 692 C CA . ALA A 1 94 ? -0.579 -3.245 -15.019 1.00 93.69 94 ALA A CA 1
ATOM 693 C C . ALA A 1 94 ? -0.904 -4.503 -14.197 1.00 93.69 94 ALA A C 1
ATOM 695 O O . ALA A 1 94 ? 0.019 -5.186 -13.736 1.00 93.69 94 ALA A O 1
ATOM 696 N N . ARG A 1 95 ? -2.191 -4.848 -14.033 1.00 96.19 95 ARG A N 1
ATOM 697 C CA . ARG A 1 95 ? -2.658 -5.933 -13.153 1.00 96.19 95 ARG A CA 1
ATOM 698 C C . ARG A 1 95 ? -1.992 -7.288 -13.426 1.00 96.19 95 ARG A C 1
ATOM 700 O O . ARG A 1 95 ? -1.522 -7.883 -12.457 1.00 96.19 95 ARG A O 1
ATOM 707 N N . PRO A 1 96 ? -1.866 -7.785 -14.675 1.00 96.69 96 PRO A N 1
ATOM 708 C CA . PRO A 1 96 ? -1.250 -9.090 -14.943 1.00 96.69 96 PRO A CA 1
ATOM 709 C C . PRO A 1 96 ? 0.223 -9.193 -14.524 1.00 96.69 96 PRO A C 1
ATOM 711 O O . PRO A 1 96 ? 0.745 -10.296 -14.390 1.00 96.69 96 PRO A O 1
ATOM 714 N N . VAL A 1 97 ? 0.903 -8.055 -14.354 1.00 96.69 97 VAL A N 1
ATOM 715 C CA . VAL A 1 97 ? 2.308 -7.985 -13.934 1.00 96.69 97 VAL A CA 1
ATOM 716 C C . VAL A 1 97 ? 2.418 -7.701 -12.440 1.00 96.69 97 VAL A C 1
ATOM 718 O O . VAL A 1 97 ? 3.177 -8.370 -11.742 1.00 96.69 97 VAL A O 1
ATOM 721 N N . LEU A 1 98 ? 1.664 -6.719 -11.942 1.00 96.69 98 LEU A N 1
ATOM 722 C CA . LEU A 1 98 ? 1.764 -6.275 -10.555 1.00 96.69 98 LEU A CA 1
ATOM 723 C C . LEU A 1 98 ? 1.096 -7.214 -9.572 1.00 96.69 98 LEU A C 1
ATOM 725 O O . LEU A 1 98 ? 1.645 -7.410 -8.494 1.00 96.69 98 LEU A O 1
ATOM 729 N N . PHE A 1 99 ? -0.058 -7.791 -9.912 1.00 97.50 99 PHE A N 1
ATOM 730 C CA . PHE A 1 99 ? -0.771 -8.628 -8.955 1.00 97.50 99 PHE A CA 1
ATOM 731 C C . PHE A 1 99 ? 0.085 -9.825 -8.506 1.00 97.50 99 PHE A C 1
ATOM 733 O O . PHE A 1 99 ? 0.275 -9.969 -7.300 1.00 97.50 99 PHE A O 1
ATOM 740 N N . PRO A 1 100 ? 0.692 -10.630 -9.408 1.00 96.81 100 PRO A N 1
ATOM 741 C CA . PRO A 1 100 ? 1.554 -11.735 -8.988 1.00 96.81 100 PRO A CA 1
ATOM 742 C C . PRO A 1 100 ? 2.798 -11.270 -8.225 1.00 96.81 100 PRO A C 1
ATOM 744 O O . PRO A 1 100 ? 3.179 -11.910 -7.249 1.00 96.81 100 PRO A O 1
ATOM 747 N N . LEU A 1 101 ? 3.408 -10.151 -8.642 1.00 96.94 101 LEU A N 1
ATOM 748 C CA . LEU A 1 101 ? 4.571 -9.581 -7.962 1.00 96.94 101 LEU A CA 1
ATOM 749 C C . LEU A 1 101 ? 4.226 -9.213 -6.517 1.00 96.94 101 LEU A C 1
ATOM 751 O O . LEU A 1 101 ? 4.837 -9.733 -5.590 1.00 96.94 101 LEU A O 1
ATOM 755 N N . VAL A 1 102 ? 3.239 -8.336 -6.324 1.00 97.62 102 VAL A N 1
ATOM 756 C CA . VAL A 1 102 ? 2.883 -7.830 -4.996 1.00 97.62 102 VAL A CA 1
ATOM 757 C C . VAL A 1 102 ? 2.338 -8.959 -4.134 1.00 97.62 102 VAL A C 1
ATOM 759 O O . VAL A 1 102 ? 2.772 -9.088 -2.997 1.00 97.62 102 VAL A O 1
ATOM 762 N N . ALA A 1 103 ? 1.474 -9.827 -4.668 1.00 96.38 103 ALA A N 1
ATOM 763 C CA . ALA A 1 103 ? 1.008 -10.996 -3.931 1.00 96.38 103 ALA A CA 1
ATOM 764 C C . ALA A 1 103 ? 2.187 -11.858 -3.452 1.00 96.38 103 ALA A C 1
ATOM 766 O O . ALA A 1 103 ? 2.206 -12.231 -2.285 1.00 96.38 103 ALA A O 1
ATOM 767 N N . GLY A 1 104 ? 3.200 -12.118 -4.287 1.00 94.56 104 GLY A N 1
ATOM 768 C CA . GLY A 1 104 ? 4.420 -12.822 -3.873 1.00 94.56 104 GLY A CA 1
ATOM 769 C C . GLY A 1 104 ? 5.147 -12.129 -2.715 1.00 94.56 104 GLY A C 1
ATOM 770 O O . GLY A 1 104 ? 5.433 -12.763 -1.701 1.00 94.56 104 GLY A O 1
ATOM 771 N N . LEU A 1 105 ? 5.345 -10.809 -2.805 1.00 94.88 105 LEU A N 1
ATOM 772 C CA . LEU A 1 105 ? 5.975 -10.016 -1.739 1.00 94.88 105 LEU A CA 1
ATOM 773 C C . LEU A 1 105 ? 5.160 -10.018 -0.435 1.00 94.88 105 LEU A C 1
ATOM 775 O O . LEU A 1 105 ? 5.740 -10.007 0.652 1.00 94.88 105 LEU A O 1
ATOM 779 N N . LEU A 1 106 ? 3.827 -10.071 -0.519 1.00 95.38 106 LEU A N 1
ATOM 780 C CA . LEU A 1 106 ? 2.943 -10.168 0.647 1.00 95.38 106 LEU A CA 1
ATOM 781 C C . LEU A 1 106 ? 3.022 -11.528 1.351 1.00 95.38 106 LEU A C 1
ATOM 783 O O . LEU A 1 106 ? 2.791 -11.588 2.555 1.00 95.38 106 LEU A O 1
ATOM 787 N N . HIS A 1 107 ? 3.404 -12.588 0.636 1.00 91.56 107 HIS A N 1
ATOM 788 C CA . HIS A 1 107 ? 3.700 -13.896 1.230 1.00 91.56 107 HIS A CA 1
ATOM 789 C C . HIS A 1 107 ? 5.151 -14.007 1.734 1.00 91.56 107 HIS A C 1
ATOM 791 O O . HIS A 1 107 ? 5.513 -15.014 2.347 1.00 91.56 107 HIS A O 1
ATOM 797 N N . SER A 1 108 ? 5.998 -12.997 1.495 1.00 86.94 108 SER A N 1
ATOM 798 C CA . SER A 1 108 ? 7.379 -13.004 1.980 1.00 86.94 108 SER A CA 1
ATOM 799 C C . SER A 1 108 ? 7.439 -12.911 3.510 1.00 86.94 108 SER A C 1
ATOM 801 O O . SER A 1 108 ? 6.605 -12.292 4.178 1.00 86.94 108 SER A O 1
ATOM 803 N N . ARG A 1 109 ? 8.504 -13.469 4.094 1.00 86.69 109 ARG A N 1
ATOM 804 C CA . ARG A 1 109 ? 8.762 -13.400 5.544 1.00 86.69 109 ARG A CA 1
ATOM 805 C C . ARG A 1 109 ? 9.171 -12.004 6.041 1.00 86.69 109 ARG A C 1
ATOM 807 O O . ARG A 1 109 ? 9.329 -11.802 7.244 1.00 86.69 109 ARG A O 1
ATOM 814 N N . HIS A 1 110 ? 9.375 -11.038 5.145 1.00 92.00 110 HIS A N 1
ATOM 815 C CA . HIS A 1 110 ? 9.942 -9.732 5.474 1.00 92.00 110 HIS A CA 1
ATOM 816 C C . HIS A 1 110 ? 8.858 -8.758 5.951 1.00 92.00 110 HIS A C 1
ATOM 818 O O . HIS A 1 110 ? 8.225 -8.063 5.161 1.00 92.00 110 HIS A O 1
ATOM 824 N N . VAL A 1 111 ? 8.667 -8.675 7.273 1.00 93.75 111 VAL A N 1
ATOM 825 C CA . VAL A 1 111 ? 7.694 -7.762 7.911 1.00 93.75 111 VAL A CA 1
ATOM 826 C C . VAL A 1 111 ? 7.877 -6.315 7.442 1.00 93.75 111 VAL A C 1
ATOM 828 O O . VAL A 1 111 ? 6.901 -5.659 7.102 1.00 93.75 111 VAL A O 1
ATOM 831 N N . GLN A 1 112 ? 9.123 -5.833 7.365 1.00 92.69 112 GLN A N 1
ATOM 832 C CA . GLN A 1 112 ? 9.420 -4.449 6.975 1.00 92.69 112 GLN A CA 1
ATOM 833 C C . GLN A 1 112 ? 8.952 -4.124 5.553 1.00 92.69 112 GLN A C 1
ATOM 835 O O . GLN A 1 112 ? 8.432 -3.041 5.307 1.00 92.69 112 GLN A O 1
ATOM 840 N N . LEU A 1 113 ? 9.068 -5.081 4.629 1.00 94.44 113 LEU A N 1
ATOM 841 C CA . LEU A 1 113 ? 8.579 -4.915 3.265 1.00 94.44 113 LEU A CA 1
ATOM 842 C C . LEU A 1 113 ? 7.047 -4.853 3.228 1.00 94.44 113 LEU A C 1
ATOM 844 O O . LEU A 1 113 ? 6.483 -3.965 2.595 1.00 94.44 113 LEU A O 1
ATOM 848 N N . ARG A 1 114 ? 6.365 -5.754 3.944 1.00 96.38 114 ARG A N 1
ATOM 849 C CA . ARG A 1 114 ? 4.894 -5.750 4.035 1.00 96.38 114 ARG A CA 1
ATOM 850 C C . ARG A 1 114 ? 4.374 -4.465 4.687 1.00 96.38 114 ARG A C 1
ATOM 852 O O . ARG A 1 114 ? 3.430 -3.862 4.184 1.00 96.38 114 ARG A O 1
ATOM 859 N N . ALA A 1 115 ? 5.043 -3.989 5.737 1.00 96.44 115 ALA A N 1
ATOM 860 C CA . ALA A 1 115 ? 4.732 -2.722 6.395 1.00 96.44 115 ALA A CA 1
ATOM 861 C C . ALA A 1 115 ? 4.968 -1.508 5.482 1.00 96.44 115 ALA A C 1
ATOM 863 O O . ALA A 1 115 ? 4.208 -0.547 5.563 1.00 96.44 115 ALA A O 1
ATOM 864 N N . ALA A 1 116 ? 5.975 -1.556 4.603 1.00 96.06 116 ALA A N 1
ATOM 865 C CA . ALA A 1 116 ? 6.237 -0.515 3.608 1.00 96.06 116 ALA A CA 1
ATOM 866 C C . ALA A 1 116 ? 5.253 -0.549 2.423 1.00 96.06 116 ALA A C 1
ATOM 868 O O . ALA A 1 116 ? 4.960 0.493 1.846 1.00 96.06 116 ALA A O 1
ATOM 869 N N . LEU A 1 117 ? 4.709 -1.720 2.073 1.00 97.31 117 LEU A N 1
ATOM 870 C CA . LEU A 1 117 ? 3.658 -1.859 1.057 1.00 97.31 117 LEU A CA 1
ATOM 871 C C . LEU A 1 117 ? 2.294 -1.371 1.555 1.00 97.31 117 LEU A C 1
ATOM 873 O O . LEU A 1 117 ? 1.513 -0.845 0.764 1.00 97.31 117 LEU A O 1
ATOM 877 N N . ALA A 1 118 ? 2.007 -1.529 2.849 1.00 98.12 118 ALA A N 1
ATOM 878 C CA . ALA A 1 118 ? 0.714 -1.189 3.435 1.00 98.12 118 ALA A CA 1
ATOM 879 C C . ALA A 1 118 ? 0.213 0.228 3.074 1.00 98.12 118 ALA A C 1
ATOM 881 O O . ALA A 1 118 ? -0.927 0.320 2.619 1.00 98.12 118 ALA A O 1
ATOM 882 N N . PRO A 1 119 ? 1.017 1.310 3.154 1.00 97.75 119 PRO A N 1
ATOM 883 C CA . PRO A 1 119 ? 0.563 2.644 2.775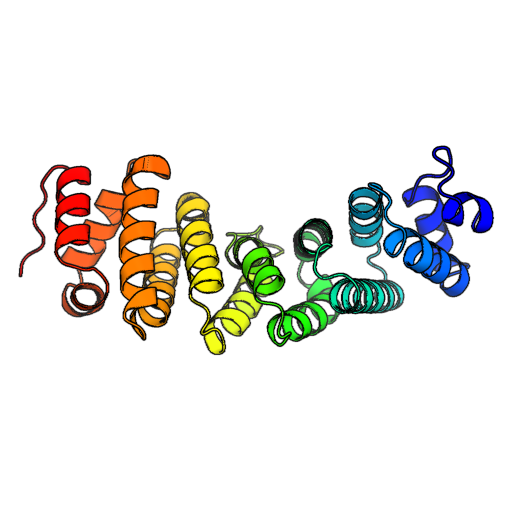 1.00 97.75 119 PRO A CA 1
ATOM 884 C C . PRO A 1 119 ? 0.209 2.784 1.299 1.00 97.75 119 PRO A C 1
ATOM 886 O O . PRO A 1 119 ? -0.763 3.453 0.972 1.00 97.75 119 PRO A O 1
ATOM 889 N N . VAL A 1 120 ? 0.944 2.117 0.407 1.00 97.44 120 VAL A N 1
ATOM 890 C CA . VAL A 1 120 ? 0.645 2.120 -1.032 1.00 97.44 120 VAL A CA 1
ATOM 891 C C . VAL A 1 120 ? -0.664 1.384 -1.307 1.00 97.44 120 VAL A C 1
ATOM 893 O O . VAL A 1 120 ? -1.505 1.871 -2.056 1.00 97.44 120 VAL A O 1
ATOM 896 N N . LEU A 1 121 ? -0.894 0.235 -0.679 1.00 97.88 121 LEU A N 1
ATOM 897 C CA . LEU A 1 121 ? -2.123 -0.535 -0.902 1.00 97.88 121 LEU A CA 1
ATOM 898 C C . LEU A 1 121 ? -3.356 0.109 -0.251 1.00 97.88 121 LEU A C 1
ATOM 900 O O . LEU A 1 121 ? -4.455 0.022 -0.792 1.00 97.88 121 LEU A O 1
ATOM 904 N N . ALA A 1 122 ? -3.171 0.768 0.892 1.00 97.75 122 ALA A N 1
ATOM 905 C CA . ALA A 1 122 ? -4.224 1.475 1.614 1.00 97.75 122 ALA A CA 1
ATOM 906 C C . ALA A 1 122 ? -4.530 2.869 1.050 1.00 97.75 122 ALA A C 1
ATOM 908 O O . ALA A 1 122 ? -5.574 3.4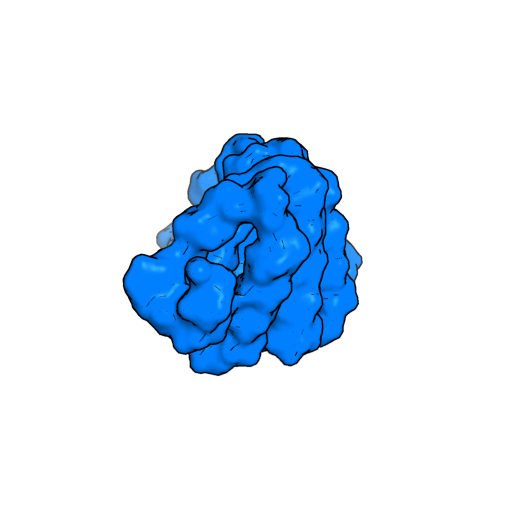33 1.383 1.00 97.75 122 ALA A O 1
ATOM 909 N N . ALA A 1 123 ? -3.647 3.424 0.214 1.00 95.06 123 ALA A N 1
ATOM 910 C CA . ALA A 1 123 ? -3.868 4.720 -0.404 1.00 95.06 123 ALA A CA 1
ATOM 911 C C . ALA A 1 123 ? -5.172 4.726 -1.233 1.00 95.06 123 ALA A C 1
ATOM 913 O O . ALA A 1 123 ? -5.496 3.724 -1.882 1.00 95.06 123 ALA A O 1
ATOM 914 N N . PRO A 1 124 ? -5.895 5.861 -1.275 1.00 91.06 124 PRO A N 1
ATOM 915 C CA . PRO A 1 124 ? -7.149 5.996 -2.025 1.00 91.06 124 PRO A CA 1
ATOM 916 C C . PRO A 1 124 ? -7.001 5.628 -3.510 1.00 91.06 124 PRO A C 1
ATOM 918 O O . PRO A 1 124 ? -7.895 5.008 -4.097 1.00 91.06 124 PRO A O 1
ATOM 921 N N . GLY A 1 125 ? -5.845 5.974 -4.088 1.00 90.56 125 GLY A N 1
ATOM 922 C CA . GLY A 1 125 ? -5.518 5.773 -5.496 1.00 90.56 125 GLY A CA 1
ATOM 923 C C . GLY A 1 125 ? -6.337 6.654 -6.443 1.00 90.56 125 GLY A C 1
ATOM 924 O O . GLY A 1 125 ? -7.377 7.219 -6.091 1.00 90.56 125 GLY A O 1
ATOM 925 N N . THR A 1 126 ? -5.881 6.737 -7.689 1.00 93.44 126 THR A N 1
ATOM 926 C CA . THR A 1 126 ? -6.676 7.304 -8.784 1.00 93.44 126 THR A CA 1
ATOM 927 C C . THR A 1 126 ? -7.728 6.300 -9.247 1.00 93.44 126 THR A C 1
ATOM 929 O O . THR A 1 126 ? -7.706 5.130 -8.863 1.00 93.44 126 THR A O 1
ATOM 932 N N . ASP A 1 127 ? -8.635 6.715 -10.128 1.00 93.56 127 ASP A N 1
ATOM 933 C CA . ASP A 1 127 ? -9.610 5.793 -10.721 1.00 93.56 127 ASP A CA 1
ATOM 934 C C . ASP A 1 127 ? -8.938 4.629 -11.476 1.00 93.56 127 ASP A C 1
ATOM 936 O O . ASP A 1 127 ? -9.491 3.532 -11.538 1.00 93.56 127 ASP A O 1
ATOM 940 N N . ALA A 1 128 ? -7.718 4.835 -11.986 1.00 93.75 128 ALA A N 1
ATOM 941 C CA . ALA A 1 128 ? -6.940 3.808 -12.670 1.00 93.75 128 ALA A CA 1
ATOM 942 C C . ALA A 1 128 ? -6.397 2.737 -11.702 1.00 93.75 128 ALA A C 1
ATOM 944 O O . ALA A 1 128 ? -6.385 1.552 -12.040 1.00 93.75 128 ALA A O 1
ATOM 945 N N . SER A 1 129 ? -5.969 3.131 -10.496 1.00 96.19 129 SER A N 1
ATOM 946 C CA . SER A 1 129 ? -5.295 2.241 -9.540 1.00 96.19 129 SER A CA 1
ATOM 947 C C . SER A 1 129 ? -6.181 1.728 -8.402 1.00 96.19 129 SER A C 1
ATOM 949 O O . SER A 1 129 ? -5.876 0.684 -7.815 1.00 96.19 129 SER A O 1
ATOM 951 N N . ARG A 1 130 ? -7.296 2.409 -8.096 1.00 95.00 130 ARG A N 1
ATOM 952 C CA . ARG A 1 130 ? -8.149 2.154 -6.917 1.00 95.00 130 ARG A CA 1
ATOM 953 C C . ARG A 1 130 ? -8.621 0.705 -6.798 1.00 95.00 130 ARG A C 1
ATOM 955 O O . ARG A 1 130 ? -8.628 0.165 -5.692 1.00 95.00 130 ARG A O 1
ATOM 962 N N . ALA A 1 131 ? -9.013 0.081 -7.910 1.00 95.88 131 ALA A N 1
ATOM 963 C CA . ALA A 1 131 ? -9.486 -1.305 -7.916 1.00 95.88 131 ALA A CA 1
ATOM 964 C C . ALA A 1 131 ? -8.370 -2.286 -7.519 1.00 95.88 131 ALA A C 1
ATOM 966 O O . ALA A 1 131 ? -8.527 -3.056 -6.574 1.00 95.88 131 ALA A O 1
ATOM 967 N N . LEU A 1 132 ? -7.206 -2.194 -8.171 1.00 97.38 132 LEU A N 1
ATOM 968 C CA . LEU A 1 132 ? -6.077 -3.087 -7.910 1.00 97.38 132 LEU A CA 1
ATOM 969 C C . LEU A 1 132 ? -5.462 -2.868 -6.519 1.00 97.38 132 LEU A C 1
ATOM 971 O O . LEU A 1 132 ? -5.085 -3.838 -5.864 1.00 97.38 132 LEU A O 1
ATOM 975 N N . ARG A 1 133 ? -5.401 -1.618 -6.038 1.00 97.75 133 ARG A N 1
ATOM 976 C CA . ARG A 1 133 ? -5.004 -1.315 -4.651 1.00 97.75 133 ARG A CA 1
ATOM 977 C C . ARG A 1 133 ? -5.930 -2.004 -3.649 1.00 97.75 133 ARG A C 1
ATOM 979 O O . ARG A 1 133 ? -5.439 -2.653 -2.732 1.00 97.75 133 ARG A O 1
ATOM 986 N N . GLY A 1 134 ? -7.247 -1.934 -3.872 1.00 96.75 134 GLY A N 1
ATOM 987 C CA . GLY A 1 134 ? -8.247 -2.627 -3.054 1.00 96.75 134 GLY A CA 1
ATOM 988 C C . GLY A 1 134 ? -8.058 -4.146 -3.034 1.00 96.75 134 GLY A C 1
ATOM 989 O O . GLY A 1 134 ? -7.949 -4.724 -1.958 1.00 96.75 134 GLY A O 1
ATOM 990 N N . GLU A 1 135 ? -7.924 -4.778 -4.206 1.00 97.56 135 GLU A N 1
ATOM 991 C CA . GLU A 1 135 ? -7.682 -6.227 -4.311 1.00 97.56 135 GLU A CA 1
ATOM 992 C C . GLU A 1 135 ? -6.421 -6.664 -3.544 1.00 97.56 135 GLU A C 1
ATOM 994 O O . GLU A 1 135 ? -6.426 -7.659 -2.821 1.00 97.56 135 GLU A O 1
ATOM 999 N N . LEU A 1 136 ? -5.323 -5.919 -3.683 1.00 98.25 136 LEU A N 1
ATOM 1000 C CA . LEU A 1 136 ? -4.059 -6.232 -3.014 1.00 98.25 136 LEU A CA 1
ATOM 1001 C C . LEU A 1 136 ? -4.107 -5.947 -1.507 1.00 98.25 136 LEU A C 1
ATOM 1003 O O . LEU A 1 136 ? -3.513 -6.693 -0.727 1.00 98.25 136 LEU A O 1
ATOM 1007 N N . LEU A 1 137 ? -4.829 -4.908 -1.082 1.00 98.50 137 LEU A N 1
ATOM 1008 C CA . LEU A 1 137 ? -5.088 -4.637 0.331 1.00 98.50 137 LEU A CA 1
ATOM 1009 C C . LEU A 1 137 ? -5.921 -5.759 0.964 1.00 98.50 137 LEU A C 1
ATOM 1011 O O . LEU A 1 137 ? -5.639 -6.171 2.088 1.00 98.50 137 LEU A O 1
ATOM 1015 N N . ASP A 1 138 ? -6.898 -6.305 0.240 1.00 98.25 138 ASP A N 1
ATOM 1016 C CA . ASP A 1 138 ? -7.661 -7.466 0.694 1.00 98.25 138 ASP A CA 1
ATOM 1017 C C . ASP A 1 138 ? -6.767 -8.694 0.877 1.00 98.25 138 ASP A C 1
ATOM 1019 O O . ASP A 1 138 ? -6.869 -9.376 1.902 1.00 98.25 138 ASP A O 1
ATOM 1023 N N . VAL A 1 139 ? -5.847 -8.939 -0.064 1.00 98.06 139 VAL A N 1
ATOM 1024 C CA . VAL A 1 139 ? -4.835 -10.001 0.052 1.00 98.06 139 VAL A CA 1
ATOM 1025 C C . VAL A 1 139 ? -3.957 -9.786 1.285 1.00 98.06 139 VAL A C 1
ATOM 1027 O O . VAL A 1 139 ? -3.759 -10.736 2.043 1.00 98.06 139 VAL A O 1
ATOM 1030 N N . LEU A 1 140 ? -3.473 -8.563 1.532 1.00 98.06 140 LEU A N 1
ATOM 1031 C CA . LEU A 1 140 ? -2.698 -8.221 2.732 1.00 98.06 140 LEU A CA 1
ATOM 1032 C C . LEU A 1 140 ? -3.498 -8.541 4.007 1.00 98.06 140 LEU A C 1
ATOM 1034 O O . LEU A 1 140 ? -3.071 -9.351 4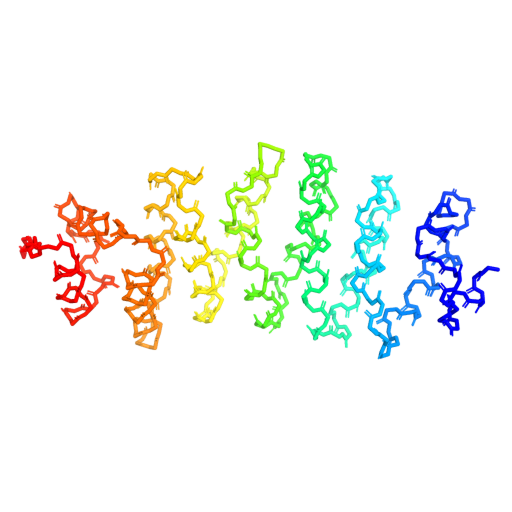.828 1.00 98.06 140 LEU A O 1
ATOM 1038 N N . LEU A 1 141 ? -4.690 -7.960 4.153 1.00 98.19 141 LEU A N 1
ATOM 1039 C CA . LEU A 1 141 ? -5.509 -8.078 5.363 1.00 98.19 141 LEU A CA 1
ATOM 1040 C C . LEU A 1 141 ? -6.045 -9.497 5.605 1.00 98.19 141 LEU A C 1
ATOM 1042 O O . LEU A 1 141 ? -6.388 -9.833 6.737 1.00 98.19 141 LEU A O 1
ATOM 1046 N N . SER A 1 142 ? -6.147 -10.334 4.568 1.00 97.00 142 SER A N 1
ATOM 1047 C CA . SER A 1 142 ? -6.610 -11.723 4.705 1.00 97.00 142 SER A CA 1
ATOM 1048 C C . SER A 1 142 ? -5.621 -12.633 5.443 1.00 97.00 142 SER A C 1
ATOM 1050 O O . SER A 1 142 ? -6.041 -13.586 6.101 1.00 97.00 142 SER A O 1
ATOM 1052 N N . GLN A 1 143 ? -4.323 -12.332 5.361 1.00 93.62 143 GLN A N 1
ATOM 1053 C CA . GLN A 1 143 ? -3.251 -13.184 5.885 1.00 93.62 143 GLN A CA 1
ATOM 1054 C C . GLN A 1 143 ? -2.441 -12.533 7.010 1.00 93.62 143 GLN A C 1
ATOM 1056 O O . GLN A 1 143 ? -1.749 -13.237 7.747 1.00 93.62 143 GLN A O 1
ATOM 1061 N N . GLU A 1 144 ? -2.514 -11.207 7.150 1.00 97.31 144 GLU A N 1
ATOM 1062 C CA . GLU A 1 144 ? -1.643 -10.469 8.058 1.00 97.31 144 GLU A CA 1
ATOM 1063 C C . GLU A 1 144 ? -1.927 -10.762 9.538 1.00 97.31 144 GLU A C 1
ATOM 1065 O O . GLU A 1 144 ? -3.072 -10.848 9.991 1.00 97.31 144 GLU A O 1
ATOM 1070 N N . ARG A 1 145 ? -0.841 -10.900 10.302 1.00 95.12 145 ARG A N 1
ATOM 1071 C CA . ARG A 1 145 ? -0.848 -11.127 11.755 1.00 95.12 145 ARG A CA 1
ATOM 1072 C C . ARG A 1 145 ? 0.098 -10.196 12.503 1.00 95.12 145 ARG A C 1
ATOM 1074 O O . ARG A 1 145 ? -0.010 -10.083 13.720 1.00 95.12 145 ARG A O 1
ATOM 1081 N N . ASP A 1 146 ? 1.035 -9.566 11.804 1.00 97.19 146 ASP A N 1
ATOM 1082 C CA . ASP A 1 146 ? 2.015 -8.680 12.405 1.00 97.19 146 ASP A CA 1
ATOM 1083 C C . ASP A 1 146 ? 1.399 -7.304 12.679 1.00 97.19 146 ASP A C 1
ATOM 1085 O O . ASP A 1 146 ? 0.896 -6.620 11.781 1.00 97.19 146 ASP A O 1
ATOM 1089 N N . ALA A 1 147 ? 1.449 -6.886 13.943 1.00 96.88 147 ALA A N 1
ATOM 1090 C CA . ALA A 1 147 ? 0.837 -5.641 14.377 1.00 96.88 147 ALA A CA 1
ATOM 1091 C C . ALA A 1 147 ? 1.496 -4.400 13.752 1.00 96.88 147 ALA A C 1
ATOM 1093 O O . ALA A 1 147 ? 0.817 -3.392 13.587 1.00 96.88 147 ALA A O 1
ATOM 1094 N N . ALA A 1 148 ? 2.781 -4.448 13.375 1.00 96.62 148 ALA A N 1
ATOM 1095 C CA . ALA A 1 148 ? 3.449 -3.315 12.732 1.00 96.62 148 ALA A CA 1
ATOM 1096 C C . ALA A 1 148 ? 2.905 -3.062 11.318 1.00 96.62 148 ALA A C 1
ATOM 1098 O O . ALA A 1 148 ? 2.743 -1.912 10.909 1.00 96.62 148 ALA A O 1
ATOM 1099 N N . VAL A 1 149 ? 2.574 -4.128 10.584 1.00 97.94 149 VAL A N 1
ATOM 1100 C CA . VAL A 1 149 ? 1.981 -4.013 9.245 1.00 97.94 149 VAL A CA 1
ATOM 1101 C C . VAL A 1 149 ? 0.558 -3.467 9.337 1.00 97.94 149 VAL A C 1
ATOM 1103 O O . VAL A 1 149 ? 0.208 -2.533 8.619 1.00 97.94 149 VAL A O 1
ATOM 1106 N N . LEU A 1 150 ? -0.246 -3.995 10.262 1.00 98.50 150 LEU A N 1
ATOM 1107 C CA . LEU A 1 150 ? -1.617 -3.528 10.486 1.00 98.50 150 LEU A CA 1
ATOM 1108 C C . LEU A 1 150 ? -1.664 -2.077 10.988 1.00 98.50 150 LEU A C 1
ATOM 1110 O O . LEU A 1 150 ? -2.507 -1.305 10.543 1.00 98.50 150 LEU A O 1
ATOM 1114 N N . GLU A 1 151 ? -0.736 -1.672 11.860 1.00 97.69 151 GLU A N 1
ATOM 1115 C CA . GLU A 1 151 ? -0.588 -0.273 12.283 1.00 97.69 151 GLU A CA 1
ATOM 1116 C C . GLU A 1 151 ? -0.266 0.640 11.086 1.00 97.69 151 GLU A C 1
ATOM 1118 O O . GLU A 1 151 ? -0.835 1.725 10.968 1.00 97.69 151 GLU A O 1
ATOM 1123 N N . SER A 1 152 ? 0.586 0.184 10.160 1.00 97.94 152 SER A N 1
ATOM 1124 C CA . SER A 1 152 ? 0.895 0.908 8.919 1.00 97.94 152 SER A CA 1
ATOM 1125 C C . SER A 1 152 ? -0.343 1.084 8.027 1.00 97.94 152 SER A C 1
ATOM 1127 O O . SER A 1 152 ? -0.603 2.191 7.549 1.00 97.94 152 SER A O 1
ATOM 1129 N N . VAL A 1 153 ? -1.168 0.035 7.876 1.00 98.38 153 VAL A N 1
ATOM 1130 C CA . VAL A 1 153 ? -2.461 0.127 7.169 1.00 98.38 153 VAL A CA 1
ATOM 1131 C C . VAL A 1 153 ? -3.374 1.144 7.850 1.00 98.38 153 VAL A C 1
ATOM 1133 O O . VAL A 1 153 ? -3.893 2.036 7.184 1.00 98.38 153 VAL A O 1
ATOM 1136 N N . LEU A 1 154 ? -3.549 1.041 9.171 1.00 97.19 154 LEU A N 1
ATOM 1137 C CA . LEU A 1 154 ? -4.446 1.910 9.931 1.00 97.19 154 LEU A CA 1
ATOM 1138 C C . LEU A 1 154 ? -4.085 3.389 9.750 1.00 97.19 154 LEU A C 1
ATOM 1140 O O . LEU A 1 154 ? -4.959 4.206 9.460 1.00 97.19 154 LEU A O 1
ATOM 1144 N N . ARG A 1 155 ? -2.795 3.731 9.855 1.00 96.12 155 ARG A N 1
ATOM 1145 C CA . ARG A 1 155 ? -2.319 5.101 9.613 1.00 96.12 155 ARG A CA 1
ATOM 1146 C C . ARG A 1 155 ? -2.636 5.563 8.197 1.00 96.12 155 ARG A C 1
ATOM 1148 O O . ARG A 1 155 ? -3.171 6.654 8.028 1.00 96.12 155 ARG A O 1
ATOM 1155 N N . ALA A 1 156 ? -2.343 4.743 7.192 1.00 96.25 156 ALA A N 1
ATOM 1156 C CA . ALA A 1 156 ? -2.549 5.112 5.797 1.00 96.25 156 ALA A CA 1
ATOM 1157 C C . ALA A 1 156 ? -4.030 5.323 5.443 1.00 96.25 156 ALA A C 1
ATOM 1159 O O . ALA A 1 156 ? -4.363 6.307 4.785 1.00 96.25 156 ALA A O 1
ATOM 1160 N N . VAL A 1 157 ? -4.923 4.462 5.940 1.00 95.88 157 VAL A N 1
ATOM 1161 C CA . VAL A 1 157 ? -6.378 4.595 5.754 1.00 95.88 157 VAL A CA 1
ATOM 1162 C C . VAL A 1 157 ? -6.887 5.911 6.340 1.00 95.88 157 VAL A C 1
ATOM 1164 O O . VAL A 1 157 ? -7.626 6.636 5.679 1.00 95.88 157 VAL A O 1
ATOM 1167 N N . VAL A 1 158 ? -6.472 6.253 7.563 1.00 93.62 158 VAL A N 1
ATOM 1168 C CA . VAL A 1 158 ? -6.918 7.485 8.232 1.00 93.62 158 VAL A CA 1
ATOM 1169 C C . VAL A 1 158 ? -6.358 8.735 7.550 1.00 93.62 158 VAL A C 1
ATOM 1171 O O . VAL A 1 158 ? -7.079 9.721 7.386 1.00 93.62 158 VAL A O 1
ATOM 1174 N N . LEU A 1 159 ? -5.101 8.698 7.101 1.00 91.62 159 LEU A N 1
ATOM 1175 C CA . LEU A 1 159 ? -4.498 9.798 6.342 1.00 91.62 159 LEU A CA 1
ATOM 1176 C C . LEU A 1 159 ? -5.183 9.992 4.975 1.00 91.62 159 LEU A C 1
ATOM 1178 O O . LEU A 1 159 ? -5.410 11.127 4.567 1.00 91.62 159 LEU A O 1
ATOM 1182 N N . GLY A 1 160 ? -5.585 8.905 4.308 1.00 90.88 160 GLY A N 1
ATOM 1183 C CA . GLY A 1 160 ? -6.302 8.917 3.025 1.00 90.88 160 GLY A CA 1
ATOM 1184 C C . GLY A 1 160 ? -7.821 9.121 3.119 1.00 90.88 160 GLY A C 1
ATOM 1185 O O . GLY A 1 160 ? -8.516 9.069 2.101 1.00 90.88 160 GLY A O 1
ATOM 1186 N N . ALA A 1 161 ? -8.369 9.346 4.317 1.00 89.75 161 ALA A N 1
ATOM 1187 C CA . ALA A 1 161 ? -9.815 9.364 4.543 1.00 89.75 161 ALA A CA 1
ATOM 1188 C C . ALA A 1 161 ? -10.559 10.455 3.750 1.00 89.75 161 ALA A C 1
ATOM 1190 O O . ALA A 1 161 ? -11.707 10.257 3.357 1.00 89.75 161 ALA A O 1
ATOM 1191 N N . ALA A 1 162 ? -9.908 11.600 3.490 1.00 87.56 162 ALA A N 1
ATOM 1192 C CA . ALA A 1 162 ? -10.521 12.723 2.768 1.00 87.56 162 ALA A CA 1
ATOM 1193 C C . ALA A 1 162 ? -10.913 12.340 1.335 1.00 87.56 162 ALA A C 1
ATOM 1195 O O . ALA A 1 162 ? -11.936 12.785 0.830 1.00 87.56 162 ALA A O 1
ATOM 1196 N N . GLU A 1 163 ? -10.092 11.505 0.705 1.00 89.62 163 GLU A N 1
ATOM 1197 C CA . GLU A 1 163 ? -10.231 11.101 -0.693 1.00 89.62 163 GLU A CA 1
ATOM 1198 C C . GLU A 1 163 ? -10.992 9.775 -0.828 1.00 89.62 163 GLU A C 1
ATOM 1200 O O . GLU A 1 163 ? -11.642 9.531 -1.840 1.00 89.62 163 GLU A O 1
ATOM 1205 N N . SER A 1 164 ? -10.932 8.913 0.195 1.00 87.75 164 SER A N 1
ATOM 1206 C CA . SER A 1 164 ? -11.579 7.591 0.181 1.00 87.75 164 SER A CA 1
ATOM 1207 C C . SER A 1 164 ? -13.075 7.623 0.498 1.00 87.75 164 SER A C 1
ATOM 1209 O O . SER A 1 164 ? -13.777 6.658 0.188 1.00 87.75 164 SER A O 1
ATOM 1211 N N . GLY A 1 165 ? -13.553 8.695 1.134 1.00 90.50 165 GLY A N 1
ATOM 1212 C CA . GLY A 1 165 ? -14.904 8.782 1.680 1.00 90.50 165 GLY A CA 1
ATOM 1213 C C . GLY A 1 165 ? -15.045 8.081 3.035 1.00 90.50 165 GLY A C 1
ATOM 1214 O O . GLY A 1 165 ? -14.253 7.209 3.409 1.00 90.50 165 GLY A O 1
ATOM 1215 N N . GLU A 1 166 ? -16.065 8.483 3.790 1.00 92.06 166 GLU A N 1
ATOM 1216 C CA . GLU A 1 166 ? -16.259 8.047 5.174 1.00 92.06 166 GLU A CA 1
ATOM 1217 C C . GLU A 1 166 ? -16.544 6.545 5.287 1.00 92.06 166 GLU A C 1
ATOM 1219 O O . GLU A 1 166 ? -15.849 5.864 6.034 1.00 92.06 166 GLU A O 1
ATOM 1224 N N . ASP A 1 167 ? -17.474 6.003 4.495 1.00 92.88 167 ASP A N 1
ATOM 1225 C CA . ASP A 1 167 ? -17.884 4.591 4.579 1.00 92.88 167 ASP A CA 1
ATOM 1226 C C . ASP A 1 167 ? -16.714 3.623 4.366 1.00 92.88 167 ASP A C 1
ATOM 1228 O O . ASP A 1 167 ? -16.508 2.678 5.134 1.00 92.88 167 ASP A O 1
ATOM 1232 N N . ARG A 1 168 ? -15.896 3.882 3.337 1.00 92.69 168 ARG A N 1
ATOM 1233 C CA . ARG A 1 168 ? -14.698 3.083 3.050 1.00 92.69 168 ARG A CA 1
ATOM 1234 C C . ARG A 1 168 ? -13.673 3.210 4.172 1.00 92.69 168 ARG A C 1
ATOM 1236 O O . ARG A 1 168 ? -13.072 2.209 4.562 1.00 92.69 168 ARG A O 1
ATOM 1243 N N . THR A 1 169 ? -13.483 4.422 4.692 1.00 94.69 169 THR A N 1
ATOM 1244 C CA . THR A 1 169 ? -12.570 4.680 5.813 1.00 94.69 169 THR A CA 1
ATOM 1245 C C . THR A 1 169 ? -13.024 3.917 7.055 1.00 94.69 169 THR A C 1
ATOM 1247 O O . THR A 1 169 ? -12.234 3.169 7.627 1.00 94.69 169 THR A O 1
ATOM 1250 N N . ARG A 1 170 ? -14.304 4.028 7.428 1.00 95.62 170 ARG A N 1
ATOM 1251 C CA .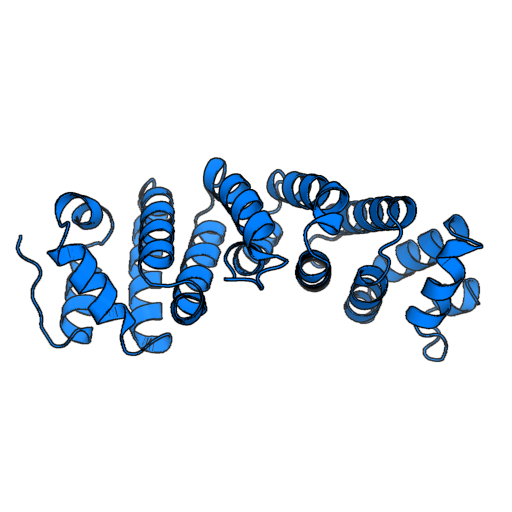 ARG A 1 170 ? -14.922 3.329 8.560 1.00 95.62 170 ARG A CA 1
ATOM 1252 C C . ARG A 1 170 ? -14.728 1.820 8.449 1.00 95.62 170 ARG A C 1
ATOM 1254 O O . ARG A 1 170 ? -14.233 1.202 9.388 1.00 95.62 170 ARG A O 1
ATOM 1261 N N . ALA A 1 171 ? -15.055 1.237 7.294 1.00 95.88 171 ALA A N 1
ATOM 1262 C CA . ALA A 1 171 ? -14.934 -0.201 7.064 1.00 95.88 171 ALA A CA 1
ATOM 1263 C C . ALA A 1 171 ? -13.480 -0.698 7.177 1.00 95.88 171 ALA A C 1
ATOM 1265 O O . ALA A 1 171 ? -13.223 -1.738 7.787 1.00 95.88 171 ALA A O 1
ATOM 1266 N N . LEU A 1 172 ? -12.514 0.044 6.625 1.00 97.19 172 LEU A N 1
ATOM 1267 C CA . LEU A 1 172 ? -11.100 -0.334 6.681 1.00 97.19 172 LEU A CA 1
ATOM 1268 C C . LEU A 1 172 ? -10.484 -0.131 8.070 1.00 97.19 172 LEU A C 1
ATOM 1270 O O . LEU A 1 172 ? -9.720 -0.991 8.515 1.00 97.19 172 LEU A O 1
ATOM 1274 N N . VAL A 1 173 ? -10.828 0.952 8.775 1.00 96.88 173 VAL A N 1
ATOM 1275 C CA . VAL A 1 173 ? -10.416 1.170 10.172 1.00 96.88 173 VAL A CA 1
ATOM 1276 C C . VAL A 1 173 ? -10.953 0.041 11.048 1.00 96.88 173 VAL A C 1
ATOM 1278 O O . VAL A 1 173 ? -10.176 -0.582 11.769 1.00 96.88 173 VAL A O 1
ATOM 1281 N N . HIS A 1 174 ? -12.243 -0.282 10.926 1.00 97.25 174 HIS A N 1
ATOM 1282 C CA . HIS A 1 174 ? -12.889 -1.357 11.683 1.00 97.25 174 HIS A CA 1
ATOM 1283 C C . HIS A 1 174 ? -12.231 -2.715 11.434 1.00 97.25 174 HIS A C 1
ATOM 1285 O O . HIS A 1 174 ? -11.782 -3.374 12.372 1.00 97.25 174 HIS A O 1
ATOM 1291 N N . ARG A 1 175 ? -12.074 -3.101 10.160 1.00 97.75 175 ARG A N 1
ATOM 1292 C CA . ARG A 1 175 ? -11.421 -4.360 9.781 1.00 97.75 175 ARG A CA 1
ATOM 1293 C C . ARG A 1 175 ? -9.985 -4.437 10.291 1.00 97.75 175 ARG A C 1
ATOM 1295 O O . ARG A 1 175 ? -9.571 -5.485 10.775 1.00 97.75 175 ARG A O 1
ATOM 1302 N N . THR A 1 176 ? -9.221 -3.351 10.196 1.00 98.12 176 THR A N 1
ATOM 1303 C CA . THR A 1 176 ? -7.822 -3.325 10.651 1.00 98.12 176 THR A CA 1
ATOM 1304 C C . THR A 1 176 ? -7.729 -3.399 12.176 1.00 98.12 176 THR A C 1
ATOM 1306 O O . THR A 1 176 ? -6.917 -4.160 12.702 1.00 98.12 176 THR A O 1
ATOM 1309 N N . ALA A 1 177 ? -8.602 -2.686 12.894 1.00 97.25 177 ALA A N 1
ATOM 1310 C CA . ALA A 1 177 ? -8.698 -2.750 14.349 1.00 97.25 177 ALA A CA 1
ATOM 1311 C C . ALA A 1 177 ? -9.071 -4.163 14.829 1.00 97.25 177 ALA A C 1
ATOM 1313 O O . ALA A 1 177 ? -8.397 -4.700 15.704 1.00 97.25 177 ALA A O 1
ATOM 1314 N N . LEU A 1 178 ? -10.047 -4.822 14.189 1.00 97.56 178 LEU A N 1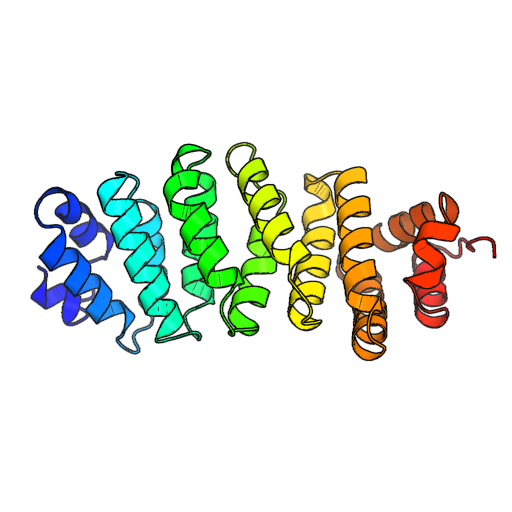
ATOM 1315 C CA . LEU A 1 178 ? -10.408 -6.221 14.463 1.00 97.56 178 LEU A CA 1
ATOM 1316 C C . LEU A 1 178 ? -9.222 -7.187 14.343 1.00 97.56 178 LEU A C 1
ATOM 1318 O O . LEU A 1 178 ? -9.144 -8.164 15.087 1.00 97.56 178 LEU A O 1
ATOM 1322 N N . LEU A 1 179 ? -8.310 -6.950 13.397 1.00 97.94 179 LEU A N 1
ATOM 1323 C CA . LEU A 1 179 ? -7.103 -7.762 13.243 1.00 97.94 179 LEU A CA 1
ATOM 1324 C C . LEU A 1 179 ? -6.081 -7.469 14.350 1.00 97.94 179 LEU A C 1
ATOM 1326 O O . LEU A 1 179 ? -5.493 -8.406 14.889 1.00 97.94 179 LEU A O 1
ATOM 1330 N N . LEU A 1 180 ? -5.900 -6.195 14.711 1.00 97.62 180 LEU A N 1
ATOM 1331 C CA . LEU A 1 180 ? -4.971 -5.758 15.756 1.00 97.62 180 LEU A CA 1
ATOM 1332 C C . LEU A 1 180 ? -5.364 -6.288 17.141 1.00 97.62 180 LEU A C 1
ATOM 1334 O O . LEU A 1 180 ? -4.516 -6.821 17.853 1.00 97.62 180 LEU A O 1
ATOM 1338 N N . VAL A 1 181 ? -6.640 -6.213 17.522 1.00 96.88 181 VAL A N 1
ATOM 1339 C CA . VAL A 1 181 ? -7.085 -6.582 18.882 1.00 96.88 181 VAL A CA 1
ATOM 1340 C C . VAL A 1 181 ? -7.081 -8.087 19.167 1.00 96.88 181 VAL A C 1
ATOM 1342 O O . VAL A 1 181 ? -7.369 -8.508 20.285 1.00 96.88 181 VAL A O 1
ATOM 1345 N N . ARG A 1 182 ? -6.702 -8.925 18.191 1.00 96.00 182 ARG A N 1
ATOM 1346 C CA . ARG A 1 182 ? -6.525 -10.377 18.384 1.00 96.00 182 ARG A CA 1
ATOM 1347 C C . ARG A 1 182 ? -5.425 -10.718 19.389 1.00 96.00 182 ARG A C 1
ATOM 1349 O O . ARG A 1 182 ? -5.371 -11.852 19.860 1.00 96.00 182 ARG A O 1
ATOM 1356 N N . THR A 1 183 ? -4.540 -9.770 19.698 1.00 95.50 183 THR A N 1
ATOM 1357 C CA . THR A 1 183 ? -3.497 -9.921 20.715 1.00 95.50 183 THR A CA 1
ATOM 1358 C C . THR A 1 183 ? -3.495 -8.722 21.671 1.00 95.50 183 THR A C 1
ATOM 1360 O O . THR A 1 183 ? -3.838 -7.611 21.260 1.00 95.50 183 THR A O 1
ATOM 1363 N N . PRO A 1 184 ? -3.061 -8.891 22.936 1.00 95.06 184 PRO A N 1
ATOM 1364 C CA . PRO A 1 184 ? -2.937 -7.768 23.872 1.00 95.06 184 PRO A CA 1
ATOM 1365 C C . PRO A 1 184 ? -1.970 -6.675 23.390 1.00 95.06 184 PRO A C 1
ATOM 1367 O O . PRO A 1 184 ? -2.212 -5.483 23.588 1.00 95.06 184 PRO A O 1
ATOM 1370 N N . GLU A 1 185 ? -0.878 -7.072 22.727 1.00 94.69 185 GLU A N 1
ATOM 1371 C CA . GLU A 1 185 ? 0.069 -6.127 22.131 1.00 94.69 185 GLU A CA 1
ATOM 1372 C C . GLU A 1 185 ? -0.589 -5.329 21.000 1.00 94.69 185 GLU A C 1
ATOM 1374 O O . GLU A 1 185 ? -0.473 -4.104 20.959 1.00 94.69 185 GLU A O 1
ATOM 1379 N N . GLY A 1 186 ? -1.307 -6.004 20.100 1.00 96.75 186 GLY A N 1
ATOM 1380 C CA . GLY A 1 186 ? -1.983 -5.351 18.988 1.00 96.75 186 GLY A CA 1
ATOM 1381 C C . GLY A 1 186 ? -3.115 -4.430 19.449 1.00 96.75 186 GLY A C 1
ATOM 1382 O O . GLY A 1 186 ? -3.225 -3.326 18.922 1.00 96.75 186 GLY A O 1
ATOM 1383 N N . ALA A 1 187 ? -3.866 -4.795 20.494 1.00 96.25 187 ALA A N 1
ATOM 1384 C CA . ALA A 1 187 ? -4.847 -3.907 21.124 1.00 96.25 187 ALA A CA 1
ATOM 1385 C C . ALA A 1 187 ? -4.193 -2.622 21.666 1.00 96.25 187 ALA A C 1
ATOM 1387 O O . ALA A 1 187 ? -4.623 -1.517 21.340 1.00 96.25 187 ALA A O 1
ATOM 1388 N N . SER A 1 188 ? -3.079 -2.760 22.395 1.00 96.06 188 SER A N 1
ATOM 1389 C CA . SER A 1 188 ? -2.321 -1.615 22.925 1.00 96.06 188 SER A CA 1
ATOM 1390 C C . SER A 1 188 ? -1.790 -0.701 21.811 1.00 96.06 188 SER A C 1
ATOM 1392 O O . SER A 1 188 ? -1.786 0.525 21.941 1.00 96.06 188 SER A O 1
ATOM 1394 N N . ARG A 1 189 ? -1.339 -1.286 20.692 1.00 96.19 189 ARG A N 1
ATOM 1395 C CA . ARG A 1 189 ? -0.882 -0.535 19.513 1.00 96.19 189 ARG A CA 1
ATOM 1396 C C . ARG A 1 189 ? -2.032 0.149 18.778 1.00 96.19 189 ARG A C 1
ATOM 1398 O O . ARG A 1 189 ? -1.851 1.287 18.355 1.00 96.19 189 ARG A O 1
ATOM 1405 N N . CYS A 1 190 ? -3.186 -0.506 18.654 1.00 96.56 190 CYS A N 1
ATOM 1406 C CA . CYS A 1 190 ? -4.391 0.061 18.050 1.00 96.56 190 CYS A CA 1
ATOM 1407 C C . CYS A 1 190 ? -4.826 1.324 18.799 1.00 96.56 190 CYS A C 1
ATOM 1409 O O . CYS A 1 190 ? -4.883 2.398 18.201 1.00 96.56 190 CYS A O 1
ATOM 1411 N N . ASP A 1 191 ? -5.004 1.220 20.119 1.00 96.38 191 ASP A N 1
ATOM 1412 C CA . ASP A 1 191 ? -5.363 2.339 20.996 1.00 96.38 191 ASP A CA 1
ATOM 1413 C C . ASP A 1 191 ? -4.394 3.516 20.849 1.00 96.38 191 ASP A C 1
ATOM 1415 O O . ASP A 1 191 ? -4.798 4.656 20.602 1.00 96.38 191 ASP A O 1
ATOM 1419 N N . ARG A 1 192 ? -3.089 3.234 20.956 1.00 95.94 192 ARG A N 1
ATOM 1420 C CA . ARG A 1 192 ? -2.041 4.246 20.803 1.00 95.94 192 ARG A CA 1
ATOM 1421 C C . ARG A 1 192 ? -2.107 4.913 19.428 1.00 95.94 192 ARG A C 1
ATOM 1423 O O . ARG A 1 192 ? -2.057 6.138 19.350 1.00 95.94 192 ARG A O 1
ATOM 1430 N N . CYS A 1 193 ? -2.235 4.131 18.357 1.00 95.50 193 CYS A N 1
ATOM 1431 C CA . CYS A 1 193 ? -2.270 4.647 16.993 1.00 95.50 193 CYS A CA 1
ATOM 1432 C C . CYS A 1 193 ? -3.499 5.530 16.743 1.00 95.50 193 CYS A C 1
ATOM 1434 O O . CYS A 1 193 ? -3.360 6.605 16.162 1.00 95.50 193 CYS A O 1
A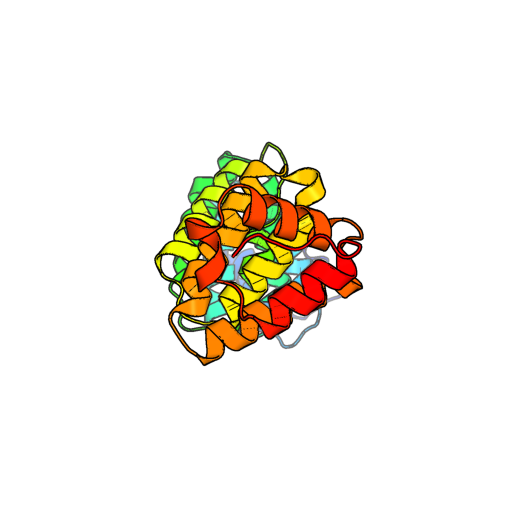TOM 1436 N N . LEU A 1 194 ? -4.687 5.114 17.194 1.00 94.31 194 LEU A N 1
ATOM 1437 C CA . LEU A 1 194 ? -5.918 5.895 17.043 1.00 94.31 194 LEU A CA 1
ATOM 1438 C C . LEU A 1 194 ? -5.823 7.232 17.784 1.00 94.31 194 LEU A C 1
ATOM 1440 O O . LEU A 1 194 ? -6.168 8.270 17.223 1.00 94.31 194 LEU A O 1
ATOM 1444 N N . VAL A 1 195 ? -5.285 7.228 19.008 1.00 94.50 195 VAL A N 1
ATOM 1445 C CA . VAL A 1 195 ? -5.062 8.453 19.791 1.00 94.50 195 VAL A CA 1
ATOM 1446 C C . VAL A 1 195 ? -4.030 9.372 19.132 1.00 94.50 195 VAL A C 1
ATOM 1448 O O . VAL A 1 195 ? -4.235 10.583 19.076 1.00 94.50 195 VAL A O 1
ATOM 1451 N N . GLU A 1 196 ? -2.920 8.831 18.626 1.00 93.75 196 GLU A N 1
ATOM 1452 C CA . GLU A 1 196 ? -1.913 9.616 17.900 1.00 93.75 196 GLU A CA 1
ATOM 1453 C C . GLU A 1 196 ? -2.505 10.264 16.637 1.00 93.75 196 GLU A C 1
ATOM 1455 O O . GLU A 1 196 ? -2.295 11.455 16.400 1.00 93.75 196 GLU A O 1
ATOM 1460 N N . LEU A 1 197 ? -3.291 9.514 15.860 1.00 92.38 197 LEU A N 1
ATOM 1461 C CA . LEU A 1 197 ? -3.955 10.013 14.652 1.00 92.38 197 LEU A CA 1
ATOM 1462 C C . LEU A 1 197 ? -5.013 11.076 14.971 1.00 92.38 197 LEU A C 1
ATOM 1464 O O . LEU A 1 197 ? -5.084 12.089 14.276 1.00 92.38 197 LEU A O 1
ATOM 1468 N N . ALA A 1 198 ? -5.780 10.891 16.046 1.00 90.19 198 ALA A N 1
ATOM 1469 C CA . ALA A 1 198 ? -6.752 11.871 16.525 1.00 90.19 198 ALA A CA 1
ATOM 1470 C C . ALA A 1 198 ? -6.095 13.178 17.000 1.00 90.19 198 ALA A C 1
ATOM 1472 O O . ALA A 1 198 ? -6.690 14.243 16.873 1.00 90.19 198 ALA A O 1
ATOM 1473 N N . ARG A 1 199 ? -4.865 13.118 17.529 1.00 89.69 199 ARG A N 1
ATOM 1474 C CA . ARG A 1 199 ? -4.116 14.307 17.971 1.00 89.69 199 ARG A CA 1
ATOM 1475 C C . ARG A 1 199 ? -3.404 15.041 16.838 1.00 89.69 199 ARG A C 1
ATOM 1477 O O . ARG A 1 199 ? -3.315 16.262 16.889 1.00 89.69 199 ARG A O 1
ATOM 1484 N N . GLY A 1 200 ? -2.823 14.309 15.887 1.00 80.06 200 GLY A N 1
ATOM 1485 C CA . GLY A 1 200 ? -1.878 14.877 14.916 1.00 80.06 200 GLY A CA 1
ATOM 1486 C C . GLY A 1 200 ? -2.305 14.822 13.450 1.00 80.06 200 GLY A C 1
ATOM 1487 O O . GLY A 1 200 ? -1.709 15.520 12.638 1.00 80.06 200 GLY A O 1
ATOM 1488 N N . GLY A 1 201 ? -3.281 13.986 13.089 1.00 63.69 201 GLY A N 1
ATOM 1489 C CA . GLY A 1 201 ? -3.530 13.620 11.690 1.00 63.69 201 GLY A CA 1
ATOM 1490 C C . GLY A 1 201 ? -4.661 14.389 11.016 1.00 63.69 201 GLY A C 1
ATOM 1491 O O . GLY A 1 201 ? -4.511 14.815 9.875 1.00 63.69 201 GLY A O 1
ATOM 1492 N N . ARG A 1 202 ? -5.800 14.567 11.696 1.00 69.12 202 ARG A N 1
ATOM 1493 C CA . ARG A 1 202 ? -6.984 15.249 11.152 1.00 69.12 202 ARG A CA 1
ATOM 1494 C C . ARG A 1 202 ? -7.835 15.834 12.282 1.00 69.12 202 ARG A C 1
ATOM 1496 O O . ARG A 1 202 ? -8.182 15.072 13.185 1.00 69.12 202 ARG A O 1
ATOM 1503 N N . PRO A 1 203 ? -8.248 17.111 12.199 1.00 66.12 203 PRO A N 1
ATOM 1504 C CA . PRO A 1 203 ? -9.024 17.760 13.258 1.00 66.12 203 PRO A CA 1
ATOM 1505 C C . PRO A 1 203 ? -10.356 17.049 13.553 1.00 66.12 203 PRO A C 1
ATOM 1507 O O . PRO A 1 203 ? -10.786 17.030 14.700 1.00 66.12 203 PRO A O 1
ATOM 1510 N N . ASP A 1 204 ? -10.943 16.368 12.562 1.00 83.62 204 ASP A N 1
ATOM 1511 C CA . ASP A 1 204 ? -12.270 15.749 12.702 1.00 83.62 204 ASP A CA 1
ATOM 1512 C C . ASP A 1 204 ? -12.235 14.234 12.947 1.00 83.62 204 ASP A C 1
ATOM 1514 O O . ASP A 1 204 ? -13.279 13.610 13.120 1.00 83.62 204 ASP A O 1
ATOM 1518 N N . PHE A 1 205 ? -11.057 13.595 12.946 1.00 88.25 205 PHE A N 1
ATOM 1519 C CA . PHE A 1 205 ? -11.000 12.130 13.044 1.00 88.25 205 PHE A CA 1
ATOM 1520 C C . PHE A 1 205 ? -11.513 11.612 14.394 1.00 88.25 205 PHE A C 1
ATOM 1522 O O . PHE A 1 205 ? -12.195 10.591 14.434 1.00 88.25 205 PHE A O 1
ATOM 1529 N N . ALA A 1 206 ? -11.249 12.340 15.485 1.00 89.88 206 ALA A N 1
ATOM 1530 C CA . ALA A 1 206 ? -11.808 12.013 16.796 1.00 89.88 206 ALA A CA 1
ATOM 1531 C C . ALA A 1 206 ? -13.346 12.041 16.776 1.00 89.88 206 ALA A C 1
ATOM 1533 O O . ALA A 1 206 ? -13.981 11.112 17.270 1.00 89.88 206 ALA A O 1
ATOM 1534 N N . ALA A 1 207 ? -13.935 13.070 16.158 1.00 90.31 207 ALA A N 1
ATOM 1535 C CA . ALA A 1 207 ? -15.383 13.216 16.039 1.00 90.31 207 ALA A CA 1
ATOM 1536 C C . ALA A 1 207 ? -16.006 12.113 15.169 1.00 90.31 207 ALA A C 1
ATOM 1538 O O . ALA A 1 207 ? -17.015 11.539 15.566 1.00 90.31 207 ALA A O 1
ATOM 1539 N N . LEU A 1 208 ? -15.376 11.758 14.041 1.00 91.75 208 LEU A N 1
ATOM 1540 C CA . LEU A 1 208 ? -15.809 10.636 13.198 1.00 91.75 208 LEU A CA 1
ATOM 1541 C C . LEU A 1 208 ? -15.815 9.315 13.973 1.00 91.75 208 LEU A C 1
ATOM 1543 O O . LEU A 1 208 ? -16.808 8.594 13.964 1.00 91.75 208 LEU A O 1
ATOM 1547 N N . LEU A 1 209 ? -14.728 9.015 14.689 1.00 91.50 209 LEU A N 1
ATOM 1548 C CA . LEU A 1 209 ? -14.604 7.766 15.436 1.00 91.50 209 LEU A CA 1
ATOM 1549 C C . LEU A 1 209 ? -15.637 7.671 16.571 1.00 91.50 209 LEU A C 1
ATOM 1551 O O . LEU A 1 209 ? -16.254 6.622 16.746 1.00 91.50 209 LEU A O 1
ATOM 1555 N N . VAL A 1 210 ? -15.865 8.767 17.304 1.00 91.62 210 VAL A N 1
ATOM 1556 C CA . VAL A 1 210 ? -16.919 8.860 18.332 1.00 91.62 210 VAL A CA 1
ATOM 1557 C C . VAL A 1 210 ? -18.317 8.745 17.712 1.00 91.62 210 VAL A C 1
ATOM 1559 O O . VAL A 1 210 ? -19.184 8.083 18.283 1.00 91.62 210 VAL A O 1
ATOM 1562 N N . GLY A 1 211 ? -18.533 9.317 16.525 1.00 92.06 211 GLY A N 1
ATOM 1563 C CA . GLY A 1 211 ? -19.763 9.149 15.751 1.00 92.06 211 GLY A CA 1
ATOM 1564 C C . GLY A 1 211 ? -20.033 7.682 15.418 1.00 92.06 211 GLY A C 1
ATOM 1565 O O . GLY A 1 211 ? -21.087 7.157 15.768 1.00 92.06 211 GLY A O 1
ATOM 1566 N N . TRP A 1 212 ? -19.050 6.973 14.854 1.00 94.00 212 TRP A N 1
ATOM 1567 C CA . TRP A 1 212 ? -19.181 5.548 14.520 1.00 94.00 212 TRP A CA 1
ATOM 1568 C C . TRP A 1 212 ? -19.431 4.666 15.746 1.00 94.00 212 TRP A C 1
ATOM 1570 O O . TRP A 1 212 ? -20.231 3.731 15.671 1.00 94.00 212 TRP A O 1
ATOM 1580 N N . LEU A 1 213 ? -18.769 4.976 16.865 1.00 90.88 213 LEU A N 1
ATOM 1581 C CA . LEU A 1 213 ? -18.997 4.342 18.165 1.00 90.88 213 LEU A CA 1
ATOM 1582 C C . LEU A 1 213 ? -20.427 4.567 18.665 1.00 90.88 213 LEU A C 1
ATOM 1584 O O . LEU A 1 213 ? -21.036 3.641 19.180 1.00 90.88 213 LEU A O 1
ATOM 1588 N N . THR A 1 214 ? -20.968 5.775 18.502 1.00 90.44 214 THR A N 1
ATOM 1589 C CA . THR A 1 214 ? -22.330 6.119 18.941 1.00 90.44 214 THR A CA 1
ATOM 1590 C C . THR A 1 214 ? -23.391 5.447 18.071 1.00 90.44 214 THR A C 1
ATOM 1592 O O . THR A 1 214 ? -24.415 4.995 18.575 1.00 90.44 214 THR A O 1
ATOM 1595 N N . GLU A 1 215 ? -23.147 5.357 16.764 1.00 92.31 215 GLU A N 1
ATOM 1596 C CA . GLU A 1 215 ? -24.062 4.725 15.811 1.00 92.31 215 GLU A CA 1
ATOM 1597 C C . GLU A 1 215 ? -24.111 3.199 15.939 1.00 92.31 215 GLU A C 1
ATOM 1599 O O . GLU A 1 215 ? -25.167 2.601 15.735 1.00 92.31 215 GLU A O 1
ATOM 1604 N N . ALA A 1 216 ? -22.978 2.558 16.246 1.00 90.44 216 ALA A N 1
ATOM 1605 C CA . ALA A 1 216 ? -22.883 1.104 16.369 1.00 90.44 216 ALA A CA 1
ATOM 1606 C C . ALA A 1 216 ? -21.976 0.675 17.541 1.00 90.44 216 ALA A C 1
ATOM 1608 O O . ALA A 1 216 ? -20.908 0.097 17.312 1.00 90.44 216 ALA A O 1
ATOM 1609 N N . PRO A 1 217 ? -22.384 0.907 18.803 1.00 87.50 217 PRO A N 1
ATOM 1610 C CA . PRO A 1 217 ? -21.544 0.627 19.970 1.00 87.50 217 PRO A CA 1
ATOM 1611 C C . PRO A 1 217 ? -21.073 -0.829 20.029 1.00 87.50 217 PRO A C 1
ATOM 1613 O O . PRO A 1 217 ? -19.902 -1.098 20.293 1.00 87.50 217 PRO A O 1
ATOM 1616 N N . GLN A 1 218 ? -21.958 -1.774 19.698 1.00 86.44 218 GLN A N 1
ATOM 1617 C CA . GLN A 1 218 ? -21.666 -3.208 19.713 1.00 86.44 218 GLN A CA 1
ATOM 1618 C C . GLN A 1 218 ? -20.538 -3.620 18.756 1.00 86.44 218 GLN A C 1
ATOM 1620 O O . GLN A 1 218 ? -19.838 -4.595 19.027 1.00 86.44 218 GLN A O 1
ATOM 1625 N N . ASP A 1 219 ? -20.328 -2.870 17.671 1.00 87.75 219 ASP A N 1
ATOM 1626 C CA . ASP A 1 219 ? -19.320 -3.196 16.660 1.00 87.75 219 ASP A CA 1
ATOM 1627 C C . ASP A 1 219 ? -17.936 -2.637 17.021 1.00 87.75 219 ASP A C 1
ATOM 1629 O O . ASP A 1 219 ? -16.927 -3.119 16.501 1.00 87.75 219 ASP A O 1
ATOM 1633 N N . TRP A 1 220 ? -17.871 -1.637 17.908 1.00 89.50 220 TRP A N 1
ATOM 1634 C CA . TRP A 1 220 ? -16.661 -0.855 18.185 1.00 89.50 220 TRP A CA 1
ATOM 1635 C C . TRP A 1 220 ? -16.182 -0.913 19.639 1.00 89.50 220 TRP A C 1
ATOM 1637 O O . TRP A 1 220 ? -14.984 -0.765 19.877 1.00 89.50 220 TRP A O 1
ATOM 1647 N N . ALA A 1 221 ? -17.063 -1.161 20.614 1.00 84.00 221 ALA A N 1
ATOM 1648 C CA . ALA A 1 221 ? -16.728 -1.104 22.041 1.00 84.00 221 ALA A CA 1
ATOM 1649 C C . ALA A 1 221 ? -15.615 -2.085 22.449 1.00 84.00 221 ALA A C 1
ATOM 1651 O O . ALA A 1 221 ? -14.810 -1.787 23.326 1.00 84.00 221 ALA A O 1
ATOM 1652 N N . ALA A 1 222 ? -15.528 -3.242 21.785 1.00 87.50 222 ALA A N 1
ATOM 1653 C CA . ALA A 1 222 ? -14.468 -4.222 22.026 1.00 87.50 222 ALA A CA 1
ATOM 1654 C C . ALA A 1 222 ? -13.127 -3.864 21.352 1.00 87.50 222 ALA A C 1
ATOM 1656 O O . ALA A 1 222 ? -12.118 -4.514 21.622 1.00 87.50 222 ALA A O 1
ATOM 1657 N N . LEU A 1 223 ? -13.111 -2.873 20.454 1.00 92.00 223 LEU A N 1
ATOM 1658 C CA . LEU A 1 223 ? -11.943 -2.525 19.640 1.00 92.00 223 LEU A CA 1
ATOM 1659 C C . LEU A 1 223 ? -11.073 -1.431 20.254 1.00 92.00 223 LEU A C 1
ATOM 1661 O O . LEU A 1 223 ? -9.904 -1.314 19.890 1.00 92.00 223 LEU A O 1
ATOM 1665 N N . ILE A 1 224 ? -11.649 -0.617 21.139 1.00 92.19 224 ILE A N 1
ATOM 1666 C CA . ILE A 1 224 ? -11.008 0.573 21.696 1.00 92.19 224 ILE A CA 1
ATOM 1667 C C . ILE A 1 224 ? -11.017 0.455 23.214 1.00 92.19 224 ILE A C 1
ATOM 1669 O O . ILE A 1 224 ? -12.070 0.344 23.841 1.00 92.19 224 ILE A O 1
ATOM 1673 N N . GLY A 1 225 ? -9.835 0.501 23.822 1.00 91.25 225 GLY A N 1
ATOM 1674 C CA . GLY A 1 225 ? -9.706 0.458 25.269 1.00 91.25 225 GLY A CA 1
ATOM 1675 C C . GLY A 1 225 ? -10.345 1.683 25.939 1.00 91.25 225 GLY A C 1
ATOM 1676 O O . GLY A 1 225 ? -10.320 2.790 25.393 1.00 91.25 225 GLY A O 1
ATOM 1677 N N . PRO A 1 226 ? -10.853 1.551 27.178 1.00 89.94 226 PRO A N 1
ATOM 1678 C CA . PRO A 1 226 ? -11.589 2.620 27.863 1.00 89.94 226 PRO A CA 1
ATOM 1679 C C . PRO A 1 226 ? -10.757 3.896 28.065 1.00 89.94 226 PRO A C 1
ATOM 1681 O O . PRO A 1 226 ? -11.284 5.007 28.079 1.00 89.94 226 PRO A O 1
ATOM 1684 N N . SER A 1 227 ? -9.437 3.756 28.217 1.00 91.44 227 SER A N 1
ATOM 1685 C CA . SER A 1 227 ? -8.524 4.897 28.324 1.00 91.44 227 SER A CA 1
ATOM 1686 C C . SER A 1 227 ? -8.364 5.639 26.997 1.00 91.44 227 SER A C 1
ATOM 1688 O O . SER A 1 227 ? -8.321 6.867 27.003 1.00 91.44 227 SER A O 1
ATOM 1690 N N . ALA A 1 228 ? -8.290 4.917 25.874 1.00 92.06 228 ALA A N 1
ATOM 1691 C CA . ALA A 1 228 ? -8.230 5.521 24.547 1.00 92.06 228 ALA A CA 1
ATOM 1692 C C . ALA A 1 228 ? -9.559 6.198 24.201 1.00 92.06 228 ALA A C 1
ATOM 1694 O O . ALA A 1 228 ? -9.549 7.352 23.778 1.00 92.06 228 ALA A O 1
ATOM 1695 N N . LEU A 1 229 ? -10.686 5.537 24.492 1.00 90.31 229 LEU A N 1
ATOM 1696 C CA . LEU A 1 229 ? -12.026 6.091 24.308 1.00 90.31 229 LEU A CA 1
ATOM 1697 C C . LEU A 1 229 ? -12.179 7.442 25.014 1.00 90.31 229 LEU A C 1
ATOM 1699 O O . LEU A 1 229 ? -12.508 8.429 24.369 1.00 90.31 229 LEU A O 1
ATOM 1703 N N . ARG A 1 230 ? -11.809 7.533 26.297 1.00 91.12 230 ARG A N 1
ATOM 1704 C CA . ARG A 1 230 ? -11.879 8.796 27.052 1.00 91.12 230 ARG A CA 1
ATOM 1705 C C . ARG A 1 230 ? -11.057 9.920 26.417 1.00 91.12 230 ARG A C 1
ATOM 1707 O O . ARG A 1 230 ? -11.445 11.083 26.457 1.00 91.12 230 ARG A O 1
ATOM 1714 N N . VAL A 1 231 ? -9.889 9.600 25.857 1.00 92.75 231 VAL A N 1
ATOM 1715 C CA . VAL A 1 231 ? -9.068 10.593 25.147 1.00 92.75 231 VAL A CA 1
ATOM 1716 C C . VAL A 1 231 ? -9.758 11.040 23.860 1.00 92.75 231 VAL A C 1
ATOM 1718 O O . VAL A 1 231 ? -9.752 12.233 23.568 1.00 92.75 231 VAL A O 1
ATOM 1721 N N . LEU A 1 232 ? -10.364 10.116 23.116 1.00 90.75 232 LEU A N 1
ATOM 1722 C CA . LEU A 1 232 ? -11.087 10.410 21.879 1.00 90.75 232 LEU A CA 1
ATOM 1723 C C . LEU A 1 232 ? -12.333 11.268 22.134 1.00 90.75 232 LEU A C 1
ATOM 1725 O O . LEU A 1 232 ? -12.508 12.270 21.451 1.00 90.75 232 LEU A O 1
ATOM 1729 N N . GLU A 1 233 ? -13.132 10.949 23.155 1.00 89.94 233 GLU A N 1
ATOM 1730 C CA . GLU A 1 233 ? -14.295 11.747 23.576 1.00 89.94 233 GLU A CA 1
ATOM 1731 C C . GLU A 1 233 ? -13.888 13.181 23.946 1.00 89.94 233 GLU A C 1
ATOM 1733 O O . GLU A 1 233 ? -14.504 14.147 23.496 1.00 89.94 233 GLU A O 1
ATOM 1738 N N . ASN A 1 234 ? -12.795 13.339 24.703 1.00 90.12 234 ASN A N 1
ATOM 1739 C CA . ASN A 1 234 ? -12.263 14.657 25.056 1.00 90.12 234 ASN A CA 1
ATOM 1740 C C . ASN A 1 234 ? -11.824 15.456 23.819 1.00 90.12 234 ASN A C 1
ATOM 1742 O O . ASN A 1 234 ? -12.073 16.658 23.746 1.00 90.12 234 ASN A O 1
ATOM 1746 N N . LEU A 1 235 ? -11.180 14.802 22.846 1.00 89.25 235 LEU A N 1
ATOM 1747 C CA . LEU A 1 235 ? -10.770 15.438 21.590 1.00 89.25 235 LEU A CA 1
ATOM 1748 C C . LEU A 1 235 ? -11.968 15.773 20.688 1.00 89.25 235 LEU A C 1
ATOM 1750 O O . LEU A 1 235 ? -11.922 16.770 19.977 1.00 89.25 235 LEU A O 1
ATOM 1754 N N . ALA A 1 236 ? -13.048 14.994 20.755 1.00 86.19 236 ALA A N 1
ATOM 1755 C CA . ALA A 1 236 ? -14.298 15.226 20.030 1.00 86.19 236 ALA A CA 1
ATOM 1756 C C . ALA A 1 236 ? -15.208 16.292 20.680 1.00 86.19 236 ALA A C 1
ATOM 1758 O O . ALA A 1 236 ? -16.356 16.453 20.271 1.00 86.19 236 ALA A O 1
ATOM 1759 N N . GLY A 1 237 ? -14.727 17.022 21.694 1.00 81.94 237 GLY A N 1
ATOM 1760 C CA . GLY A 1 237 ? -15.495 18.078 22.363 1.00 81.94 237 GLY A CA 1
ATOM 1761 C C . GLY A 1 237 ? -16.370 17.599 23.526 1.00 81.94 237 GLY A C 1
ATOM 1762 O O . GLY A 1 237 ? -17.309 18.297 23.901 1.00 81.94 237 GLY A O 1
ATOM 1763 N N . GLY A 1 238 ? -16.071 16.437 24.114 1.00 68.00 238 GLY A N 1
ATOM 1764 C CA . GLY A 1 238 ? -16.759 15.919 25.303 1.00 68.00 238 GLY A CA 1
ATOM 1765 C C . GLY A 1 238 ? -18.067 15.181 25.013 1.00 68.00 238 GLY A C 1
ATOM 1766 O O . GLY A 1 238 ? -18.886 15.016 25.917 1.00 68.00 238 GLY A O 1
ATOM 1767 N N . VAL A 1 239 ? -18.282 14.741 23.769 1.00 65.00 239 VAL A N 1
ATOM 1768 C CA . VAL A 1 239 ? -19.396 13.850 23.416 1.00 65.00 239 VAL A CA 1
ATOM 1769 C C . VAL A 1 239 ? -19.137 12.485 24.053 1.00 65.00 239 VAL A C 1
ATOM 1771 O O . VAL A 1 239 ? -18.138 11.846 23.737 1.00 65.00 239 VAL A O 1
ATOM 1774 N N . SER A 1 240 ? -20.016 12.060 24.963 1.00 63.53 240 SER A N 1
ATOM 1775 C CA . SER A 1 240 ? -19.915 10.757 25.627 1.00 63.53 240 SER A CA 1
ATOM 1776 C C . SER A 1 240 ? -20.637 9.689 24.813 1.00 63.53 240 SER A C 1
ATOM 1778 O O . SER A 1 240 ? -21.794 9.878 24.429 1.00 63.53 240 SER A O 1
ATOM 1780 N N . VAL A 1 241 ? -19.960 8.568 24.569 1.00 61.12 241 VAL A N 1
ATOM 1781 C CA . VAL A 1 241 ? -20.559 7.391 23.935 1.00 61.12 241 VAL A CA 1
ATOM 1782 C C . VAL A 1 241 ? -21.433 6.670 24.972 1.00 61.12 241 VAL A C 1
ATOM 1784 O O . VAL A 1 241 ? -20.959 6.407 26.081 1.00 61.12 241 VAL A O 1
ATOM 1787 N N . PRO A 1 242 ? -22.706 6.357 24.665 1.00 57.44 242 PRO A N 1
ATOM 1788 C CA . PRO A 1 242 ? -23.559 5.602 25.577 1.00 57.44 242 PRO A CA 1
ATOM 1789 C C . PRO A 1 242 ? -22.989 4.196 25.822 1.00 57.44 242 PRO A C 1
ATOM 1791 O O . PRO A 1 242 ? -22.530 3.536 24.890 1.00 57.44 242 PRO A O 1
ATOM 1794 N N . ALA A 1 243 ? -23.002 3.784 27.093 1.00 57.53 243 ALA A N 1
ATOM 1795 C CA . ALA A 1 243 ? -22.480 2.501 27.571 1.00 57.53 243 ALA A CA 1
ATOM 1796 C C . ALA A 1 243 ? -23.332 1.297 27.145 1.00 57.53 243 ALA A C 1
ATOM 1798 O O . ALA A 1 243 ? -24.573 1.449 27.058 1.00 57.53 243 ALA A O 1
#

Foldseek 3Di:
DLVCLLVVPPVQFLLNLLVCCVPCVPSSLVSLLSNLPDPDPCVLRNLVNLLPVLPVVSLLVVLVSLLVSCVVCVVCLQSSLVSLLSNLLVAPSSCVRNVVSLLVQLPDPDPVNLLSNLLSLLACDDPRRNVVSVVSNCSNLVDDQDLSSLLSNLLNLLLRDVNNDLVSSVVSNLSSLVSQLVDPRSLVSNLVSQLVCCVPRDLCSLVSLLVVCQVCVPSPVSRYDPVSNVSSCVSNVNDDRDD

Secondary structure (DSSP, 8-state):
-HHHHHTT-TTS-HHHHHGGGGT-HHHHHHHHHHHHHSS-TTHHHHHHHHHT---HHHHHHHHHHHHHHHHH-GGGHHHHHHHHHHHHTT-GGGHHHHHHHHHHHHTSS-HHHHHHHHHHHHS---TTTHHHHHHHHHHHHHH---HHHHHHHHHHHHHTHHHH-HHHHHHHHHHHHHHHTTSHHHHHHHHHHHHHHHHHT-TTHHHHHHHHHHH-HHHHTTTS-HHHHHHHHHHTTSPPPP-

Radius of gyration: 21.09 Å; chains: 1; bounding box: 54×32×57 Å